Protein AF-A0A0M5KZJ1-F1 (afdb_monomer)

Radius of gyration: 19.69 Å; Cα contacts (8 Å, |Δi|>4): 325; chains: 1; bounding box: 43×36×60 Å

Nearest PDB structures (foldseek):
  3woy-assembly1_A  TM=3.192E-01  e=5.320E-02  Homo sapiens
  7p3y-assembly1_A  TM=5.460E-01  e=1.804E+00  Saccharomyces cerevisiae
  7ux3-assembly1_G  TM=3.550E-01  e=7.154E-01  Mus musculus
  8c4a-assembly1_A  TM=2.586E-01  e=8.067E+00  Toxoplasma gondii
  3wei-assembly1_A  TM=1.811E-01  e=5.926E+00  Homo sapiens

Solvent-accessible surface area (backbone atoms only — not comparable to full-atom values): 13551 Å² total; per-residue (Å²): 130,85,81,71,78,68,66,79,50,85,44,56,67,54,49,48,52,54,50,57,72,58,34,32,68,73,48,21,63,52,47,40,72,74,40,77,82,52,59,68,89,29,46,43,26,62,57,66,71,57,44,52,48,50,28,51,48,28,61,75,74,26,46,71,47,45,55,50,43,68,66,55,72,81,64,78,32,56,60,51,48,40,33,45,38,45,40,53,29,68,41,63,49,32,66,62,37,50,64,66,43,58,81,49,38,87,72,44,78,45,65,73,41,25,64,52,48,67,51,73,50,52,73,72,29,47,64,64,33,46,68,54,32,57,52,29,21,59,32,68,50,56,40,34,19,41,31,24,48,42,45,42,53,74,68,24,46,60,98,67,51,52,78,64,56,58,46,47,52,40,56,36,64,40,83,48,73,68,41,28,47,48,39,4,49,40,48,30,55,30,38,69,66,37,41,85,72,36,51,50,40,72,76,37,23,70,86,58,74,35,75,56,51,72,67,22,50,52,38,14,43,52,47,34,58,72,37,88,83,50,53,76,67,56,39,52,53,42,51,53,51,52,51,55,53,50,69,76,76,110

Secondary structure (DSSP, 8-state):
------TT--SHHHHHHHHHHT--HHHHHHHHTT-TTS-GGG-----HHHHHHHHHHHHHH-HHHHHHHHHSPSPSSHHHHHHHHHHHTT--SHHHHHHHHTTTGGG--SHHHHTT------HHHHHHHHHHHHHHHT-SSHHHHHHHHHHHHHHTSSTT--HHHHHHHHT-S--SHHHHHHHHHHHHHHHHH-HHHHHHHHH-TTTTT----HHHHHHHHHHHHH-TTS-HHHHHHHHHHHHHHHHH--

Organism: NCBI:txid1528099

Foldseek 3Di:
DLPAQPLPDPELVSSVVVLLVQADLVQLVVVCVVWVQDDSQQERRHDLVSLLVNLVCCVVPPVVRLVRLLVPPPDRHPSSLLSNLSNLLQDAAQVSSLVSCVVSQVNDRGDSSLLSHDRPYDPVRLVVNLVVLLVQLQDLPLSSVSNSLNSCLVRQLAPNDDLVNLQSLQVRPDPDPSSLLSLLVSLLSSCLHPVVSNVVCLQPVVVSVRNHDLSSSLSNLVSNLVDPSHDPVVNVVSVVSNVVSVVVVD

InterPro domains:
  IPR014825 DNA alkylation repair enzyme [PF08713] (16-171)
  IPR016024 Armadillo-type fold [SSF48371] (19-211)

Sequence (250 aa):
MCEHINTQASSANELRTQLEELGEPPLRSFNARLVPTESDEALLGIRIPTLRQIAKDLWRHNRPLADAFLSDLPHRYLEENLLHMLLLNQLRDADEYATALEPFLPHITNWMVSDAAGPKLPTEELQRLEPYLRTWLADSHTYTSRVGGVLLMSNYLRDLFRPEHLQWVARIPSQDYYSHMLQGWYLATALVTQPDAIWPVLRDPEAAGVPLSVEARLKAIQKSIESRRISAGDKTELRALRAAIRGRHA

Mean predicted aligned error: 3.88 Å

pLDDT: mean 94.74, std 8.63, range [35.88, 98.88]

Structure (mmCIF, N/CA/C/O backbone):
data_AF-A0A0M5KZJ1-F1
#
_entry.id   AF-A0A0M5KZJ1-F1
#
loop_
_atom_site.group_PDB
_atom_site.id
_atom_site.type_symbol
_atom_site.label_atom_id
_atom_site.label_alt_id
_atom_site.label_comp_id
_atom_site.label_asym_id
_atom_site.label_entity_id
_atom_site.label_seq_id
_atom_site.pdbx_PDB_ins_code
_atom_site.Cartn_x
_atom_site.Cartn_y
_atom_site.Cartn_z
_atom_site.occupancy
_atom_site.B_iso_or_equiv
_atom_site.auth_seq_id
_atom_site.auth_comp_id
_atom_site.auth_asym_id
_atom_site.auth_atom_id
_atom_site.pdbx_PDB_model_num
ATOM 1 N N . MET A 1 1 ? 18.032 19.850 -15.362 1.00 35.88 1 MET A N 1
ATOM 2 C CA . MET A 1 1 ? 17.684 19.181 -16.630 1.00 35.88 1 MET A CA 1
ATOM 3 C C . MET A 1 1 ? 17.034 17.865 -16.260 1.00 35.88 1 MET A C 1
ATOM 5 O O . MET A 1 1 ? 17.666 17.107 -15.546 1.00 35.88 1 MET A O 1
ATOM 9 N N . CYS A 1 2 ? 15.767 17.638 -16.612 1.00 39.66 2 CYS A N 1
ATOM 10 C CA . CYS A 1 2 ? 15.219 16.282 -16.537 1.00 39.66 2 CYS A CA 1
ATOM 11 C C . CYS A 1 2 ? 15.871 15.517 -17.685 1.00 39.66 2 CYS A C 1
ATOM 13 O O . CYS A 1 2 ? 15.565 15.807 -18.838 1.00 39.66 2 CYS A O 1
ATOM 15 N N . GLU A 1 3 ? 16.819 14.638 -17.395 1.00 50.34 3 GLU A N 1
ATOM 16 C CA . GLU A 1 3 ? 17.322 13.696 -18.391 1.00 50.34 3 GLU A CA 1
ATOM 17 C C . GLU A 1 3 ? 16.165 12.746 -18.704 1.00 50.34 3 GLU A C 1
ATOM 19 O O . GLU A 1 3 ? 15.658 12.040 -17.833 1.00 50.34 3 GLU A O 1
ATOM 24 N N . HIS A 1 4 ? 15.611 12.885 -19.908 1.00 60.25 4 HIS A N 1
ATOM 25 C CA . HIS A 1 4 ? 14.505 12.052 -20.360 1.00 60.25 4 HIS A CA 1
ATOM 26 C C . HIS A 1 4 ? 15.104 10.724 -20.813 1.00 60.25 4 HIS A C 1
ATOM 28 O O . HIS A 1 4 ? 16.057 10.724 -21.591 1.00 60.25 4 HIS A O 1
ATOM 34 N N . ILE A 1 5 ? 14.529 9.610 -20.357 1.00 67.12 5 ILE A N 1
ATOM 35 C CA . ILE A 1 5 ? 14.777 8.302 -20.968 1.00 67.12 5 ILE A CA 1
ATOM 36 C C . ILE A 1 5 ? 14.469 8.421 -22.458 1.00 67.12 5 ILE A C 1
ATOM 38 O O . ILE A 1 5 ? 13.431 8.965 -22.850 1.00 67.12 5 ILE A O 1
ATOM 42 N N . ASN A 1 6 ? 15.383 7.929 -23.288 1.00 68.56 6 ASN A N 1
ATOM 43 C CA . ASN A 1 6 ? 15.150 7.811 -24.710 1.00 68.56 6 ASN A CA 1
ATOM 44 C C . ASN A 1 6 ? 14.070 6.746 -24.925 1.00 68.56 6 ASN A C 1
ATOM 46 O O . ASN A 1 6 ? 14.336 5.543 -24.908 1.00 68.56 6 ASN A O 1
ATOM 50 N N . THR A 1 7 ? 12.840 7.201 -25.154 1.00 63.69 7 THR A N 1
ATOM 51 C CA . THR A 1 7 ? 11.685 6.340 -25.428 1.00 63.69 7 THR A CA 1
ATOM 52 C C . THR A 1 7 ? 11.805 5.573 -26.745 1.00 63.69 7 THR A C 1
ATOM 54 O O . THR A 1 7 ? 10.959 4.723 -27.009 1.00 63.69 7 THR A O 1
ATOM 57 N N . GLN A 1 8 ? 12.848 5.817 -27.551 1.00 61.56 8 GLN A N 1
ATOM 58 C CA . GLN A 1 8 ? 13.198 5.005 -28.721 1.00 61.56 8 GLN A CA 1
ATOM 59 C C . GLN A 1 8 ? 14.016 3.752 -28.387 1.00 61.56 8 GLN A C 1
ATOM 61 O O . GLN A 1 8 ? 14.410 3.045 -29.313 1.00 61.56 8 GLN A O 1
ATOM 66 N N . ALA A 1 9 ? 14.281 3.464 -27.105 1.00 71.50 9 ALA A N 1
ATOM 67 C CA . ALA A 1 9 ? 14.827 2.170 -26.712 1.00 71.50 9 ALA A CA 1
ATOM 68 C C . ALA A 1 9 ? 14.023 1.030 -27.363 1.00 71.50 9 ALA A C 1
ATOM 70 O O . ALA A 1 9 ? 12.792 1.069 -27.463 1.00 71.50 9 ALA A O 1
ATOM 71 N N . SER A 1 10 ? 14.746 0.030 -27.842 1.00 75.12 10 SER A N 1
ATOM 72 C CA . SER A 1 10 ? 14.226 -1.084 -28.627 1.00 75.12 10 SER A CA 1
ATOM 73 C C . SER A 1 10 ? 14.200 -2.398 -27.843 1.00 75.12 10 SER A C 1
ATOM 75 O O . SER A 1 10 ? 13.584 -3.364 -28.291 1.00 75.12 10 SER A O 1
ATOM 77 N N . SER A 1 11 ? 14.822 -2.442 -26.656 1.00 86.12 11 SER A N 1
ATOM 78 C CA . SER A 1 11 ? 14.857 -3.627 -25.792 1.00 86.12 11 SER A CA 1
ATOM 79 C C . SER A 1 11 ? 14.853 -3.295 -24.294 1.00 86.12 11 SER A C 1
ATOM 81 O O . SER A 1 11 ? 15.25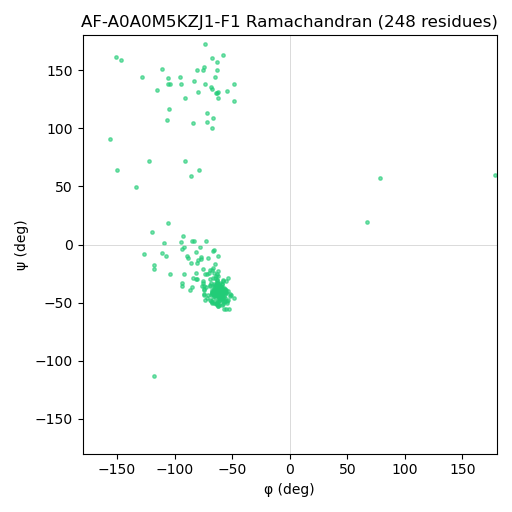0 -2.204 -23.880 1.00 86.12 11 SER A O 1
ATOM 83 N N . ALA A 1 12 ? 14.448 -4.266 -23.466 1.00 87.12 12 ALA A N 1
ATOM 84 C CA . ALA A 1 12 ? 14.485 -4.154 -22.004 1.00 87.12 12 ALA A CA 1
ATOM 85 C C . ALA A 1 12 ? 15.909 -3.899 -21.468 1.00 87.12 12 ALA A C 1
ATOM 87 O O . ALA A 1 12 ? 16.086 -3.131 -20.525 1.00 87.12 12 ALA A O 1
ATOM 88 N N . ASN A 1 13 ? 16.936 -4.456 -22.123 1.00 89.62 13 ASN A N 1
ATOM 89 C CA . ASN A 1 13 ? 18.335 -4.217 -21.762 1.00 89.62 13 ASN A CA 1
ATOM 90 C C . ASN A 1 13 ? 18.762 -2.760 -21.985 1.00 89.62 13 ASN A C 1
ATOM 92 O O . ASN A 1 13 ? 19.435 -2.193 -21.131 1.00 89.62 13 ASN A O 1
ATOM 96 N N . GLU A 1 14 ? 18.347 -2.131 -23.088 1.00 90.31 14 GLU A N 1
ATOM 97 C CA . GLU A 1 14 ? 18.640 -0.710 -23.330 1.00 90.31 14 GLU A CA 1
ATOM 98 C C . GLU A 1 14 ? 17.950 0.191 -22.303 1.00 90.31 14 GLU A C 1
ATOM 100 O O . GLU A 1 14 ? 18.548 1.151 -21.820 1.00 90.31 14 GLU A O 1
ATOM 105 N N . LEU A 1 15 ? 16.706 -0.132 -21.930 1.00 93.44 15 LEU A N 1
ATOM 106 C CA . LEU A 1 15 ? 16.000 0.575 -20.862 1.00 93.44 15 LEU A CA 1
ATOM 107 C C . LEU A 1 15 ? 16.724 0.417 -19.517 1.00 93.44 15 LEU A C 1
ATOM 109 O O . LEU A 1 15 ? 16.870 1.397 -18.791 1.00 93.44 15 LEU A O 1
ATOM 113 N N . ARG A 1 16 ? 17.219 -0.785 -19.202 1.00 94.25 16 ARG A N 1
ATOM 114 C CA . ARG A 1 16 ? 18.001 -1.047 -17.987 1.00 94.25 16 ARG A CA 1
ATOM 115 C C . ARG A 1 16 ? 19.274 -0.205 -17.936 1.00 94.25 16 ARG A C 1
ATOM 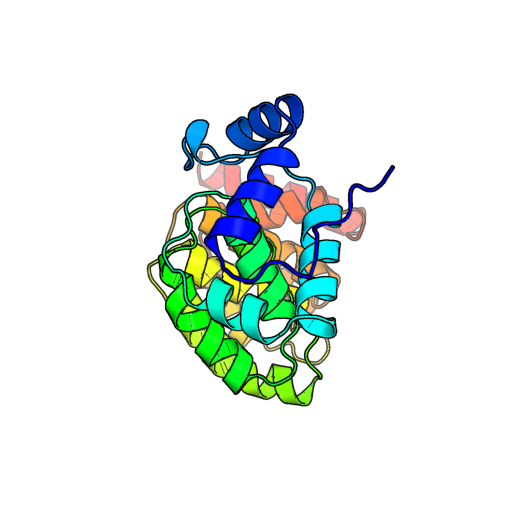117 O O . ARG A 1 16 ? 19.515 0.428 -16.915 1.00 94.25 16 ARG A O 1
ATOM 124 N N . THR A 1 17 ? 20.037 -0.124 -19.027 1.00 94.00 17 THR A N 1
ATOM 125 C CA . THR A 1 17 ? 21.226 0.747 -19.095 1.00 94.00 17 THR A CA 1
ATOM 126 C C . THR A 1 17 ? 20.866 2.213 -18.850 1.00 94.00 17 THR A C 1
ATOM 128 O O . THR A 1 17 ? 21.535 2.887 -18.074 1.00 94.00 17 THR A O 1
ATOM 131 N N . GLN A 1 18 ? 19.760 2.699 -19.417 1.00 93.94 18 GLN A N 1
ATOM 132 C CA . GLN A 1 18 ? 19.302 4.068 -19.154 1.00 93.94 18 GLN A CA 1
ATOM 133 C C . GLN A 1 18 ? 18.873 4.279 -17.694 1.00 93.94 18 GLN A C 1
ATOM 135 O O . GLN A 1 18 ? 19.096 5.349 -17.136 1.00 93.94 18 GLN A O 1
ATOM 140 N N . LEU A 1 19 ? 18.267 3.279 -17.046 1.00 96.12 19 LEU A N 1
ATOM 141 C CA . LEU A 1 19 ? 17.966 3.351 -15.613 1.00 96.12 19 LEU A CA 1
ATOM 142 C C . LEU A 1 19 ? 19.250 3.398 -14.773 1.00 96.12 19 LEU A C 1
ATOM 144 O O . LEU A 1 19 ? 19.318 4.179 -13.827 1.00 96.12 19 LEU A O 1
ATOM 148 N N . GLU A 1 20 ? 20.268 2.606 -15.118 1.00 95.94 20 GLU A N 1
ATOM 149 C CA . GLU A 1 20 ? 21.570 2.613 -14.437 1.00 95.94 20 GLU A CA 1
ATOM 150 C C . GLU A 1 20 ? 22.233 4.000 -14.492 1.00 95.94 20 GLU A C 1
ATOM 152 O O . GLU A 1 20 ? 22.740 4.477 -13.476 1.00 95.94 20 GLU A O 1
ATOM 157 N N . GLU A 1 21 ? 22.160 4.683 -15.637 1.00 95.62 21 GLU A N 1
ATOM 158 C CA . GLU A 1 21 ? 22.682 6.047 -15.823 1.00 95.62 21 GLU A CA 1
ATOM 159 C C . GLU A 1 21 ? 21.948 7.100 -14.974 1.00 95.62 21 GLU A C 1
ATOM 161 O O . GLU A 1 21 ? 22.550 8.089 -14.559 1.00 95.62 21 GLU A O 1
ATOM 166 N N . LEU A 1 22 ? 20.666 6.876 -14.665 1.00 95.94 22 LEU A N 1
ATOM 167 C CA . LEU A 1 22 ? 19.855 7.762 -13.819 1.00 95.94 22 LEU A CA 1
ATOM 168 C C . LEU A 1 22 ? 20.070 7.549 -12.313 1.00 95.94 22 LEU A C 1
ATOM 170 O O . LEU A 1 22 ? 19.484 8.278 -11.505 1.00 95.94 22 LEU A O 1
ATOM 174 N N . GLY A 1 23 ? 20.843 6.536 -11.917 1.00 96.00 23 GLY A N 1
ATOM 175 C CA . GLY A 1 23 ? 21.072 6.200 -10.517 1.00 96.00 23 GLY A CA 1
ATOM 176 C C . GLY A 1 23 ? 21.774 7.318 -9.742 1.00 96.00 23 GLY A C 1
ATOM 177 O O . GLY A 1 23 ? 22.809 7.839 -10.155 1.00 96.00 23 GLY A O 1
ATOM 178 N N . GLU A 1 24 ? 21.245 7.671 -8.569 1.00 96.38 24 GLU A N 1
ATOM 179 C CA . GLU A 1 24 ? 21.848 8.652 -7.666 1.00 96.38 24 GLU A CA 1
ATOM 180 C C . GLU A 1 24 ? 22.458 7.933 -6.442 1.00 96.38 24 GLU A C 1
ATOM 182 O O . GLU A 1 24 ? 21.714 7.531 -5.538 1.00 96.38 24 GLU A O 1
ATOM 187 N N . PRO A 1 25 ? 23.800 7.818 -6.318 1.00 95.19 25 PRO A N 1
ATOM 188 C CA . PRO A 1 25 ? 24.435 7.093 -5.211 1.00 95.19 25 PRO A CA 1
ATOM 189 C C . PRO A 1 25 ? 23.998 7.538 -3.801 1.00 95.19 25 PRO A C 1
ATOM 191 O O . PRO A 1 25 ? 23.751 6.674 -2.957 1.00 95.19 25 PRO A O 1
ATOM 194 N N . PRO A 1 26 ? 23.809 8.845 -3.506 1.00 96.44 26 PRO A N 1
ATOM 195 C CA . PRO A 1 26 ? 23.293 9.263 -2.201 1.00 96.44 26 PRO A CA 1
ATOM 196 C C . PRO A 1 26 ? 21.875 8.749 -1.914 1.00 96.44 26 PRO A C 1
ATOM 198 O O . PRO A 1 26 ? 21.558 8.418 -0.768 1.00 96.44 26 PRO A O 1
ATOM 201 N N . LEU A 1 27 ? 21.018 8.675 -2.941 1.00 95.56 27 LEU A N 1
ATOM 202 C CA . LEU A 1 27 ? 19.656 8.162 -2.806 1.00 95.56 27 LEU A CA 1
ATOM 203 C C . LEU A 1 27 ? 19.656 6.640 -2.660 1.00 95.56 27 LEU A C 1
ATOM 205 O O . LEU A 1 27 ? 18.923 6.128 -1.818 1.00 95.56 27 LEU A O 1
ATOM 209 N N . ARG A 1 28 ? 20.521 5.930 -3.394 1.00 95.69 28 ARG A N 1
ATOM 210 C CA . ARG A 1 28 ? 20.765 4.492 -3.210 1.00 95.69 28 ARG A CA 1
ATOM 211 C C . ARG A 1 28 ? 21.109 4.177 -1.753 1.00 95.69 28 ARG A C 1
ATOM 213 O O . ARG A 1 28 ? 20.384 3.422 -1.112 1.00 95.69 28 ARG A O 1
ATOM 220 N N . SER A 1 29 ? 22.126 4.834 -1.185 1.00 94.50 29 SER A N 1
ATOM 221 C CA . SER A 1 29 ? 22.524 4.612 0.217 1.00 94.50 29 SER A CA 1
ATOM 222 C C . SER A 1 29 ? 21.428 4.991 1.219 1.00 94.50 29 SER A C 1
ATOM 224 O O . SER A 1 29 ? 21.329 4.417 2.307 1.00 94.50 29 SER A O 1
ATOM 226 N N . PHE A 1 30 ? 20.590 5.977 0.892 1.00 94.56 30 PHE A N 1
ATOM 227 C CA . PHE A 1 30 ? 19.420 6.295 1.703 1.00 94.56 30 PHE A CA 1
ATOM 228 C C . PHE A 1 30 ? 18.371 5.176 1.653 1.00 94.56 30 PHE A C 1
ATOM 230 O O . PHE A 1 30 ? 17.953 4.716 2.716 1.00 94.56 30 PHE A O 1
ATOM 237 N N . ASN A 1 31 ? 18.002 4.713 0.458 1.00 94.12 31 ASN A N 1
ATOM 238 C CA . ASN A 1 31 ? 17.013 3.657 0.245 1.00 94.12 31 ASN A CA 1
ATOM 239 C C . ASN A 1 31 ? 17.466 2.312 0.832 1.00 94.12 31 ASN A C 1
ATOM 241 O O . ASN A 1 31 ? 16.656 1.653 1.475 1.00 94.12 31 ASN A O 1
ATOM 245 N N . ALA A 1 32 ? 18.748 1.948 0.729 1.00 93.25 32 ALA A N 1
ATOM 246 C CA . ALA A 1 32 ? 19.286 0.703 1.293 1.00 93.25 32 ALA A CA 1
ATOM 247 C C . ALA A 1 32 ? 19.014 0.569 2.807 1.00 93.25 32 ALA A C 1
ATOM 249 O O . ALA A 1 32 ? 18.766 -0.518 3.320 1.00 93.25 32 ALA A O 1
ATOM 250 N N . ARG A 1 33 ? 18.968 1.694 3.539 1.00 93.44 33 ARG A N 1
ATOM 251 C CA . ARG A 1 33 ? 18.613 1.711 4.972 1.00 93.44 33 ARG A CA 1
ATOM 252 C C . ARG A 1 33 ? 17.116 1.519 5.237 1.00 93.44 33 ARG A C 1
ATOM 254 O O . ARG A 1 33 ? 16.739 1.179 6.355 1.00 93.44 33 ARG A O 1
ATOM 261 N N . LEU A 1 34 ? 16.264 1.788 4.249 1.00 91.81 34 LEU A N 1
ATOM 262 C CA . LEU A 1 34 ? 14.806 1.681 4.340 1.00 91.81 34 LEU A CA 1
ATOM 263 C C . LEU A 1 34 ? 14.272 0.310 3.901 1.00 91.81 34 LEU A C 1
ATOM 265 O O . LEU A 1 34 ? 13.196 -0.101 4.349 1.00 91.81 34 LEU A O 1
ATOM 269 N N . VAL A 1 35 ? 15.013 -0.386 3.040 1.00 90.62 35 VAL A N 1
ATOM 270 C CA . VAL A 1 35 ? 14.694 -1.729 2.542 1.00 90.62 35 VAL A CA 1
ATOM 271 C C . VAL A 1 35 ? 15.833 -2.702 2.864 1.00 90.62 35 VAL A C 1
ATOM 273 O O . VAL A 1 35 ? 16.548 -3.138 1.970 1.00 90.62 35 VAL A O 1
ATOM 276 N N . PRO A 1 36 ? 16.007 -3.087 4.143 1.00 84.38 36 PRO A N 1
ATOM 277 C CA . PRO A 1 36 ? 17.111 -3.958 4.561 1.00 84.38 36 PRO A CA 1
ATOM 278 C C . PRO A 1 36 ? 17.026 -5.386 3.991 1.00 84.38 36 PRO A C 1
ATOM 280 O O . PRO A 1 36 ? 17.921 -6.190 4.227 1.00 84.38 36 PRO A O 1
ATOM 283 N N . THR A 1 37 ? 15.935 -5.719 3.297 1.00 83.75 37 THR A N 1
ATOM 284 C CA . THR A 1 37 ? 15.741 -6.989 2.590 1.00 83.75 37 THR A CA 1
ATOM 285 C C . THR A 1 37 ? 16.438 -7.033 1.230 1.00 83.75 37 THR A C 1
ATOM 287 O O . THR A 1 37 ? 16.553 -8.114 0.667 1.00 83.75 37 THR A O 1
ATOM 290 N N . GLU A 1 38 ? 16.898 -5.892 0.710 1.00 88.62 38 GLU A N 1
ATOM 291 C CA . GLU A 1 38 ? 17.591 -5.781 -0.575 1.00 88.62 38 GLU A CA 1
ATOM 292 C C . GLU A 1 38 ? 19.094 -5.561 -0.367 1.00 88.62 38 GLU A C 1
ATOM 294 O O . GLU A 1 38 ? 19.505 -4.850 0.557 1.00 88.62 38 GLU A O 1
ATOM 299 N N . SER A 1 39 ? 19.928 -6.143 -1.234 1.00 90.62 39 SER A N 1
ATOM 300 C CA . SER A 1 39 ? 21.365 -5.846 -1.234 1.00 90.62 39 SER A CA 1
ATOM 301 C C . SER A 1 39 ? 21.619 -4.474 -1.854 1.00 90.62 39 SER A C 1
ATOM 303 O O . SER A 1 39 ? 20.878 -4.040 -2.732 1.00 90.62 39 SER A O 1
ATOM 305 N N . ASP A 1 40 ? 22.680 -3.783 -1.433 1.00 89.38 40 ASP A N 1
ATOM 306 C CA . ASP A 1 40 ? 22.993 -2.447 -1.954 1.00 89.38 40 ASP A CA 1
ATOM 307 C C . ASP A 1 40 ? 23.194 -2.470 -3.484 1.00 89.38 40 ASP A C 1
ATOM 309 O O . ASP A 1 40 ? 22.783 -1.547 -4.179 1.00 89.38 40 ASP A O 1
ATOM 313 N N . GLU A 1 41 ? 23.741 -3.557 -4.035 1.00 90.94 41 GLU A N 1
ATOM 314 C CA . GLU A 1 41 ? 23.941 -3.766 -5.475 1.00 90.94 41 GLU A CA 1
ATOM 315 C C . GLU A 1 41 ? 22.640 -3.900 -6.275 1.00 90.94 41 GLU A C 1
ATOM 317 O O . GLU A 1 41 ? 22.661 -3.686 -7.487 1.00 90.94 41 GLU A O 1
ATOM 322 N N . ALA A 1 42 ? 21.524 -4.222 -5.618 1.00 95.00 42 ALA A N 1
ATOM 323 C CA . ALA A 1 42 ? 20.200 -4.282 -6.228 1.00 95.00 42 ALA A CA 1
ATOM 324 C C . ALA A 1 42 ? 19.501 -2.908 -6.266 1.00 95.00 42 ALA A C 1
ATOM 326 O O . ALA A 1 42 ? 18.353 -2.816 -6.697 1.00 95.00 42 ALA A O 1
ATOM 327 N N . LEU A 1 43 ? 20.159 -1.828 -5.828 1.00 97.00 43 LEU A N 1
ATOM 328 C CA . LEU A 1 43 ? 19.595 -0.479 -5.826 1.00 97.00 43 LEU A CA 1
ATOM 329 C C . LEU A 1 43 ? 20.364 0.459 -6.762 1.00 97.00 43 LEU A C 1
ATOM 331 O O . LEU A 1 43 ? 21.591 0.582 -6.702 1.00 97.00 43 LEU A O 1
ATOM 335 N N . LEU A 1 44 ? 19.614 1.200 -7.575 1.00 97.31 44 LEU A N 1
ATOM 336 C CA . LEU A 1 44 ? 20.132 2.280 -8.417 1.00 97.31 44 LEU A CA 1
ATOM 337 C C . LEU A 1 44 ? 20.031 3.641 -7.722 1.00 97.31 44 LEU A C 1
ATOM 339 O O . LEU A 1 44 ? 20.900 4.493 -7.893 1.00 97.31 44 LEU A O 1
ATOM 343 N N . GLY A 1 45 ? 18.995 3.851 -6.905 1.00 97.06 45 GLY A N 1
ATOM 344 C CA . GLY A 1 45 ? 18.714 5.137 -6.279 1.00 97.06 45 GLY A CA 1
ATOM 345 C C . GLY A 1 45 ? 18.055 6.121 -7.242 1.00 97.06 45 GLY A C 1
ATOM 346 O O . GLY A 1 45 ? 18.571 7.217 -7.430 1.00 97.06 45 GLY A O 1
ATOM 347 N N . ILE A 1 46 ? 16.912 5.762 -7.834 1.00 97.62 46 ILE A N 1
ATOM 348 C CA . ILE A 1 46 ? 16.149 6.655 -8.729 1.00 97.62 46 ILE A CA 1
ATOM 349 C C . ILE A 1 46 ? 14.922 7.203 -7.999 1.00 97.62 46 ILE A C 1
ATOM 351 O O . ILE A 1 46 ? 14.201 6.496 -7.290 1.00 97.62 46 ILE A O 1
ATOM 355 N N . ARG A 1 47 ? 14.635 8.492 -8.184 1.00 96.19 47 ARG A N 1
ATOM 356 C CA . ARG A 1 47 ? 13.466 9.133 -7.568 1.00 96.19 47 ARG A CA 1
ATOM 357 C C . ARG A 1 47 ? 12.160 8.597 -8.164 1.00 96.19 47 ARG A C 1
ATOM 359 O O . ARG A 1 47 ? 11.977 8.577 -9.379 1.00 96.19 47 ARG A O 1
ATOM 366 N N . ILE A 1 48 ? 11.183 8.295 -7.304 1.00 95.94 48 ILE A N 1
ATOM 367 C CA . ILE A 1 48 ? 9.836 7.846 -7.713 1.00 95.94 48 ILE A CA 1
ATOM 368 C C . ILE A 1 48 ? 9.165 8.771 -8.750 1.00 95.94 48 ILE A C 1
ATOM 370 O O . ILE A 1 48 ? 8.568 8.247 -9.691 1.00 95.94 48 ILE A O 1
ATOM 374 N N . PRO A 1 49 ? 9.223 10.118 -8.648 1.00 96.62 49 PRO A N 1
ATOM 375 C CA . PRO A 1 49 ? 8.684 10.991 -9.691 1.00 96.62 49 PRO A CA 1
ATOM 376 C C . PRO A 1 49 ? 9.288 10.745 -11.080 1.00 96.62 49 PRO A C 1
ATOM 378 O O . PRO A 1 49 ? 8.544 10.773 -12.057 1.00 96.62 49 PRO A O 1
ATOM 381 N N . THR A 1 50 ? 10.589 10.448 -11.161 1.00 96.75 50 THR A N 1
ATOM 382 C CA . THR A 1 50 ? 11.277 10.108 -12.415 1.00 96.75 50 THR A CA 1
ATOM 383 C C . THR A 1 50 ? 10.743 8.793 -12.976 1.00 96.75 50 THR A C 1
ATOM 385 O O . THR A 1 50 ? 10.269 8.768 -14.109 1.00 96.75 50 THR A O 1
ATOM 388 N N . LEU A 1 51 ? 10.679 7.729 -12.164 1.00 97.88 51 LEU A N 1
ATOM 389 C CA . LEU A 1 51 ? 10.110 6.436 -12.582 1.00 97.88 51 LEU A CA 1
ATOM 390 C C . LEU A 1 51 ? 8.644 6.554 -13.027 1.00 97.88 51 LEU A C 1
ATOM 392 O O . LEU A 1 51 ? 8.231 5.939 -14.006 1.00 97.88 51 LEU A O 1
ATOM 396 N N . ARG A 1 52 ? 7.844 7.393 -12.354 1.00 97.56 52 ARG A N 1
ATOM 397 C CA . ARG A 1 52 ? 6.453 7.668 -12.756 1.00 97.56 52 ARG A CA 1
ATOM 398 C C . ARG A 1 52 ? 6.362 8.374 -14.103 1.00 97.56 52 ARG A C 1
ATOM 400 O O . ARG A 1 52 ? 5.382 8.156 -14.813 1.00 97.56 52 ARG A O 1
ATOM 407 N N . GLN A 1 53 ? 7.311 9.252 -14.418 1.00 96.56 53 GLN A N 1
ATOM 408 C CA . GLN A 1 53 ? 7.362 9.922 -15.713 1.00 96.56 53 GLN A CA 1
ATOM 409 C C . GLN A 1 53 ? 7.729 8.918 -16.811 1.00 96.56 53 GLN A C 1
ATOM 411 O O . GLN A 1 53 ? 6.981 8.789 -17.774 1.00 96.56 53 GLN A O 1
ATOM 416 N N . ILE A 1 54 ? 8.767 8.109 -16.584 1.00 96.31 54 ILE A N 1
ATOM 417 C CA . ILE A 1 54 ? 9.190 7.025 -17.484 1.00 96.31 54 ILE A CA 1
ATOM 418 C C . ILE A 1 54 ? 8.031 6.069 -17.782 1.00 96.31 54 ILE A C 1
ATOM 420 O O . ILE A 1 54 ? 7.726 5.823 -18.945 1.00 96.31 54 ILE A O 1
ATOM 424 N N . ALA A 1 55 ? 7.334 5.579 -16.750 1.00 97.50 55 ALA A N 1
ATOM 425 C CA . ALA A 1 55 ? 6.200 4.672 -16.921 1.00 97.50 55 ALA A CA 1
ATOM 426 C C . ALA A 1 55 ? 5.113 5.269 -17.829 1.00 97.50 55 ALA A C 1
ATOM 428 O O . ALA A 1 55 ? 4.575 4.584 -18.695 1.00 97.50 55 ALA A O 1
ATOM 429 N N . LYS A 1 56 ? 4.794 6.560 -17.659 1.00 96.25 56 LYS A N 1
ATOM 430 C CA . LYS A 1 56 ? 3.806 7.252 -18.501 1.00 96.25 56 LYS A CA 1
ATOM 431 C C . LYS A 1 56 ? 4.285 7.406 -19.939 1.00 96.25 56 LYS A C 1
ATOM 433 O O . LYS A 1 56 ? 3.475 7.246 -20.849 1.00 96.25 56 LYS A O 1
ATOM 438 N N . ASP A 1 57 ? 5.553 7.746 -20.135 1.00 95.12 57 ASP A N 1
ATOM 439 C CA . ASP A 1 57 ? 6.106 7.996 -21.462 1.00 95.12 57 ASP A CA 1
ATOM 440 C C . ASP A 1 57 ? 6.229 6.695 -22.259 1.00 95.12 57 ASP A C 1
ATOM 442 O O . ASP A 1 57 ? 5.780 6.649 -23.403 1.00 95.12 57 ASP A O 1
ATOM 446 N N . LEU A 1 58 ? 6.703 5.611 -21.633 1.00 95.25 58 LEU A N 1
ATOM 447 C CA . LEU A 1 58 ? 6.685 4.270 -22.223 1.00 95.25 58 LEU A CA 1
ATOM 448 C C . LEU A 1 58 ? 5.259 3.848 -22.581 1.00 95.25 58 LEU A C 1
ATOM 450 O O . LEU A 1 58 ? 4.993 3.476 -23.719 1.00 95.25 58 LEU A O 1
ATOM 454 N N . TRP A 1 59 ? 4.310 3.996 -21.655 1.00 95.56 59 TRP A N 1
ATOM 455 C CA . TRP A 1 59 ? 2.920 3.609 -21.901 1.00 95.56 59 TRP A CA 1
ATOM 456 C C . TRP A 1 59 ? 2.273 4.354 -23.075 1.00 95.56 59 TRP A C 1
ATOM 458 O O . TRP A 1 59 ? 1.470 3.783 -23.810 1.00 95.56 59 TRP A O 1
ATOM 468 N N . ARG A 1 60 ? 2.602 5.639 -23.248 1.00 95.00 60 ARG A N 1
ATOM 469 C CA . ARG A 1 60 ? 2.020 6.502 -24.287 1.00 95.00 60 ARG A CA 1
ATOM 470 C C . ARG A 1 60 ? 2.716 6.390 -25.634 1.00 95.00 60 ARG A C 1
ATOM 472 O O . ARG A 1 60 ? 2.054 6.530 -26.658 1.00 95.00 60 ARG A O 1
ATOM 479 N N . HIS A 1 61 ? 4.033 6.223 -25.631 1.00 94.00 61 HIS A N 1
ATOM 480 C CA . HIS A 1 61 ? 4.856 6.414 -26.824 1.00 94.00 61 HIS A CA 1
ATOM 481 C C . HIS A 1 61 ? 5.590 5.148 -27.269 1.00 94.00 61 HIS A C 1
ATOM 483 O O . HIS A 1 61 ? 6.007 5.085 -28.420 1.00 94.00 61 HIS A O 1
ATOM 489 N N . ASN A 1 62 ? 5.722 4.137 -26.406 1.00 93.62 62 ASN A N 1
ATOM 490 C CA . ASN A 1 62 ? 6.389 2.879 -26.734 1.00 93.62 62 ASN A CA 1
ATOM 491 C C . ASN A 1 62 ? 5.792 1.700 -25.942 1.00 93.62 62 ASN A C 1
ATOM 493 O O . ASN A 1 62 ? 6.450 1.068 -25.110 1.00 93.62 62 ASN A O 1
ATOM 497 N N . ARG A 1 63 ? 4.508 1.413 -26.199 1.00 93.75 63 ARG A N 1
ATOM 498 C CA . ARG A 1 63 ? 3.794 0.293 -25.570 1.00 93.75 63 ARG A CA 1
ATOM 499 C C . ARG A 1 63 ? 4.478 -1.070 -25.799 1.00 93.75 63 ARG A C 1
ATOM 501 O O . ARG A 1 63 ? 4.585 -1.802 -24.823 1.00 93.75 63 ARG A O 1
ATOM 508 N N . PRO A 1 64 ? 5.020 -1.397 -26.994 1.00 94.56 64 PRO A N 1
ATOM 509 C CA . PRO A 1 64 ? 5.733 -2.661 -27.193 1.00 94.56 64 PRO A CA 1
ATOM 510 C C . PRO A 1 64 ? 6.930 -2.852 -26.253 1.00 94.56 64 PRO A C 1
ATOM 512 O O . PRO A 1 64 ? 7.112 -3.942 -25.718 1.00 94.56 64 PRO A O 1
ATOM 515 N N . LEU A 1 65 ? 7.721 -1.800 -25.998 1.00 94.88 65 LEU A N 1
ATOM 516 C CA . LEU A 1 65 ? 8.811 -1.876 -25.022 1.00 94.88 65 LEU A CA 1
ATOM 517 C C . LEU A 1 65 ? 8.286 -2.040 -23.590 1.00 94.88 65 LEU A C 1
ATOM 519 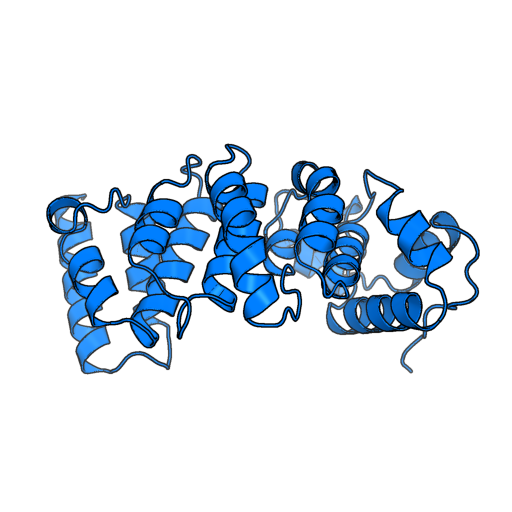O O . LEU A 1 65 ? 8.872 -2.796 -22.821 1.00 94.88 65 LEU A O 1
ATOM 523 N N . ALA A 1 66 ? 7.196 -1.355 -23.227 1.00 95.56 66 ALA A N 1
ATOM 524 C CA . ALA A 1 66 ? 6.566 -1.536 -21.920 1.00 95.56 66 ALA A CA 1
ATOM 525 C C . ALA A 1 66 ? 6.131 -2.994 -21.702 1.00 95.56 66 ALA A C 1
ATOM 527 O O . ALA A 1 66 ? 6.449 -3.566 -20.665 1.00 95.56 66 ALA A O 1
ATOM 528 N N . ASP A 1 67 ? 5.469 -3.608 -22.686 1.00 94.94 67 ASP A N 1
ATOM 529 C CA . ASP A 1 67 ? 5.017 -5.002 -22.603 1.00 94.94 67 ASP A CA 1
ATOM 530 C C . ASP A 1 67 ? 6.203 -5.984 -22.550 1.00 94.94 67 ASP A C 1
ATOM 532 O O . ASP A 1 67 ? 6.195 -6.936 -21.764 1.00 94.94 67 ASP A O 1
ATOM 536 N N . ALA A 1 68 ? 7.264 -5.723 -23.325 1.00 94.94 68 ALA A N 1
ATOM 537 C CA . ALA A 1 68 ? 8.503 -6.498 -23.265 1.00 94.94 68 ALA A CA 1
ATOM 538 C C . ALA A 1 68 ? 9.177 -6.400 -21.885 1.00 94.94 68 ALA A C 1
ATOM 540 O O . ALA A 1 68 ? 9.604 -7.413 -21.343 1.00 94.94 68 ALA A O 1
ATOM 541 N N . PHE A 1 69 ? 9.226 -5.202 -21.292 1.00 96.50 69 PHE A N 1
ATOM 542 C CA . PHE A 1 69 ? 9.779 -4.983 -19.953 1.00 96.50 69 PHE A CA 1
ATOM 543 C C . PHE A 1 69 ? 8.940 -5.652 -18.855 1.00 96.50 69 PHE A C 1
ATOM 545 O O . PHE A 1 69 ? 9.496 -6.246 -17.936 1.00 96.50 69 PHE A O 1
ATOM 552 N N . LEU A 1 70 ? 7.607 -5.601 -18.949 1.00 97.12 70 LEU A N 1
ATOM 553 C CA . LEU A 1 70 ? 6.712 -6.305 -18.020 1.00 97.12 70 LEU A CA 1
ATOM 554 C C . LEU A 1 70 ? 6.905 -7.831 -18.077 1.00 97.12 70 LEU A C 1
ATOM 556 O O . LEU A 1 70 ? 6.686 -8.511 -17.079 1.00 97.12 70 LEU A O 1
ATOM 560 N N . SER A 1 71 ? 7.350 -8.357 -19.220 1.00 95.69 71 SER A N 1
ATOM 561 C CA . SER A 1 71 ? 7.605 -9.787 -19.422 1.00 95.69 71 SER A CA 1
ATOM 562 C C . SER A 1 71 ? 9.031 -10.231 -19.041 1.00 95.69 71 SER A C 1
ATOM 564 O O . SER A 1 71 ? 9.276 -11.432 -18.950 1.00 95.69 71 SER A O 1
ATOM 566 N N . ASP A 1 72 ? 9.967 -9.301 -18.807 1.00 95.56 72 ASP A N 1
ATOM 567 C CA . ASP A 1 72 ? 11.383 -9.573 -18.482 1.00 95.56 72 ASP A CA 1
ATOM 568 C C . ASP A 1 72 ? 11.588 -9.815 -16.975 1.00 95.56 72 ASP A C 1
ATOM 570 O O . ASP A 1 72 ? 12.298 -9.083 -16.291 1.00 95.56 72 ASP A O 1
ATOM 574 N N . LEU A 1 73 ? 10.902 -10.822 -16.430 1.00 96.19 73 LEU A N 1
ATOM 575 C CA . LEU A 1 73 ? 11.018 -11.213 -15.023 1.00 96.19 73 LEU A CA 1
ATOM 576 C C . LEU A 1 73 ? 12.022 -12.369 -14.833 1.00 96.19 73 LEU A C 1
ATOM 578 O O . LEU A 1 73 ? 12.050 -13.292 -15.650 1.00 96.19 73 LEU A O 1
ATOM 582 N N . PRO A 1 74 ? 12.791 -12.397 -13.723 1.00 96.62 74 PRO A N 1
ATOM 583 C CA . PRO A 1 74 ? 12.830 -11.408 -12.643 1.00 96.62 74 PRO A CA 1
ATOM 584 C C . PRO A 1 74 ? 13.682 -10.173 -12.981 1.00 96.62 74 PRO A C 1
ATOM 586 O O . PRO A 1 74 ? 14.700 -10.271 -13.663 1.00 96.62 74 PRO A O 1
ATOM 589 N N . HIS A 1 75 ? 13.312 -9.028 -12.405 1.00 96.69 75 HIS A N 1
ATOM 590 C CA . HIS A 1 75 ? 14.088 -7.788 -12.507 1.00 96.69 75 HIS A CA 1
ATOM 591 C C . HIS A 1 75 ? 15.349 -7.808 -11.641 1.00 96.69 75 HIS A C 1
ATOM 593 O O . HIS A 1 75 ? 15.387 -8.462 -10.596 1.00 96.69 75 HIS A O 1
ATOM 599 N N . ARG A 1 76 ? 16.372 -7.047 -12.049 1.00 95.44 76 ARG A N 1
ATOM 600 C CA . ARG A 1 76 ? 17.655 -6.962 -11.336 1.00 95.44 76 ARG A CA 1
ATOM 601 C C . ARG A 1 76 ? 17.643 -5.911 -10.231 1.00 95.44 76 ARG A C 1
ATOM 603 O O . ARG A 1 76 ? 18.235 -6.144 -9.180 1.00 95.44 76 ARG A O 1
ATOM 610 N N . TYR A 1 77 ? 17.010 -4.766 -10.477 1.00 97.25 77 TYR A N 1
ATOM 611 C CA . TYR A 1 77 ? 17.030 -3.635 -9.554 1.00 97.25 77 TYR A CA 1
ATOM 612 C C . TYR A 1 77 ? 15.674 -3.359 -8.892 1.00 97.25 77 TYR A C 1
ATOM 614 O O . TYR A 1 77 ? 14.607 -3.540 -9.485 1.00 97.25 77 TYR A O 1
ATOM 622 N N . LEU A 1 78 ? 15.706 -2.813 -7.674 1.00 97.38 78 LEU A N 1
ATOM 623 C CA . LEU A 1 78 ? 14.531 -2.288 -6.972 1.00 97.38 78 LEU A CA 1
ATOM 624 C C . LEU A 1 78 ? 13.752 -1.295 -7.844 1.00 97.38 78 LEU A C 1
ATOM 626 O O . LEU A 1 78 ? 12.524 -1.331 -7.908 1.00 97.38 78 LEU A O 1
ATOM 630 N N . GLU A 1 79 ? 14.464 -0.396 -8.517 1.00 98.06 79 GLU A N 1
ATOM 631 C CA . GLU A 1 79 ? 13.874 0.613 -9.387 1.00 98.06 79 GLU A CA 1
ATOM 632 C C . GLU A 1 79 ? 13.197 0.018 -10.631 1.00 98.06 79 GLU A C 1
ATOM 634 O O . GLU A 1 79 ? 12.198 0.576 -11.088 1.00 98.06 79 GLU A O 1
ATOM 639 N N . GLU A 1 80 ? 13.661 -1.131 -11.132 1.00 98.31 80 GLU A N 1
ATOM 640 C CA . GLU A 1 80 ? 12.970 -1.879 -12.189 1.00 98.31 80 GLU A CA 1
ATOM 641 C C . GLU A 1 80 ? 11.655 -2.477 -11.670 1.00 98.31 80 GLU A C 1
ATOM 643 O O . GLU A 1 80 ? 10.615 -2.320 -12.309 1.00 98.31 80 GLU A O 1
ATOM 648 N N . ASN A 1 81 ? 11.657 -3.062 -10.467 1.00 98.50 81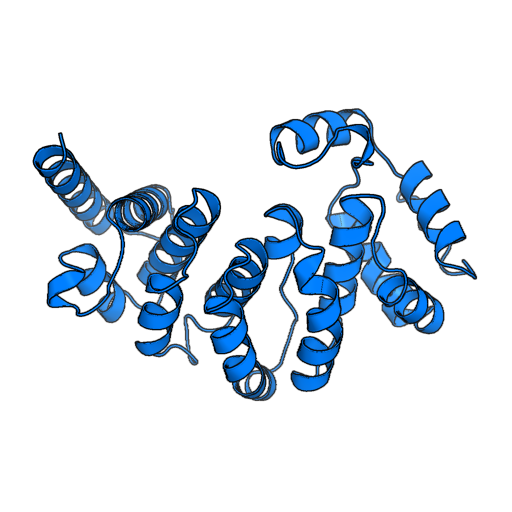 ASN A N 1
ATOM 649 C CA . ASN A 1 81 ? 10.435 -3.546 -9.813 1.00 98.50 81 ASN A CA 1
ATOM 650 C C . ASN A 1 81 ? 9.423 -2.412 -9.556 1.00 98.50 81 ASN A C 1
ATOM 652 O O . ASN A 1 81 ? 8.217 -2.568 -9.767 1.00 98.50 81 ASN A O 1
ATOM 656 N N . LEU A 1 82 ? 9.901 -1.237 -9.137 1.00 98.62 82 LEU A N 1
ATOM 657 C CA . LEU A 1 82 ? 9.071 -0.040 -8.997 1.00 98.62 82 LEU A CA 1
ATOM 658 C C . LEU A 1 82 ? 8.504 0.408 -10.349 1.00 98.62 82 LEU A C 1
ATOM 660 O O . LEU A 1 82 ? 7.316 0.723 -10.433 1.00 98.62 82 LEU A O 1
ATOM 664 N N . LEU A 1 83 ? 9.320 0.426 -11.406 1.00 98.62 83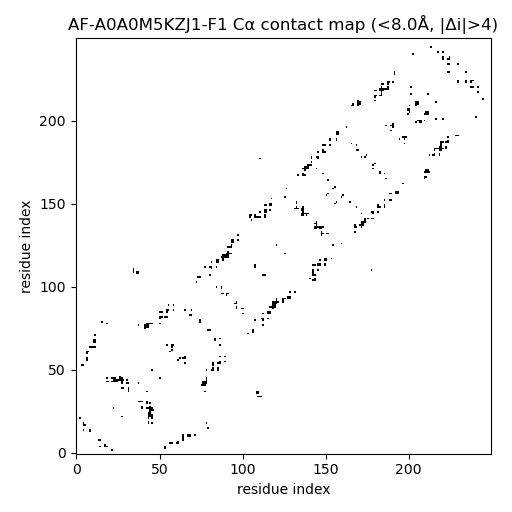 LEU A N 1
ATOM 665 C CA . LEU A 1 83 ? 8.866 0.761 -12.754 1.00 98.62 83 LEU A CA 1
ATOM 666 C C . LEU A 1 83 ? 7.809 -0.232 -13.255 1.00 98.62 83 LEU A C 1
ATOM 668 O O . LEU A 1 83 ? 6.791 0.211 -13.787 1.00 98.62 83 LEU A O 1
ATOM 672 N N . HIS A 1 84 ? 7.998 -1.534 -13.017 1.00 98.75 84 HIS A N 1
ATOM 673 C CA . HIS A 1 84 ? 7.035 -2.585 -13.351 1.00 98.75 84 HIS A CA 1
ATOM 674 C C . HIS A 1 84 ? 5.673 -2.274 -12.715 1.00 98.75 84 HIS A C 1
ATOM 676 O O . HIS A 1 84 ? 4.678 -2.122 -13.424 1.00 98.75 84 HIS A O 1
ATOM 682 N N . MET A 1 85 ? 5.619 -2.069 -11.394 1.00 98.88 85 MET A N 1
ATOM 683 C CA . MET A 1 85 ? 4.366 -1.728 -10.706 1.00 98.88 85 MET A CA 1
ATOM 684 C C . MET A 1 85 ? 3.737 -0.427 -11.244 1.00 98.88 85 MET A C 1
ATOM 686 O O . MET A 1 85 ? 2.520 -0.318 -11.401 1.00 98.88 85 MET A O 1
ATOM 690 N N . LEU A 1 86 ? 4.553 0.585 -11.559 1.00 98.81 86 LEU A N 1
ATOM 691 C CA . LEU A 1 86 ? 4.077 1.860 -12.105 1.00 98.81 86 LEU A CA 1
ATOM 692 C C . LEU A 1 86 ? 3.523 1.753 -13.535 1.00 98.81 86 LEU A C 1
ATOM 694 O O . LEU A 1 86 ? 2.629 2.536 -13.883 1.00 98.81 86 LEU A O 1
ATOM 698 N N . LEU A 1 87 ? 4.028 0.811 -14.335 1.00 98.62 87 LEU A N 1
ATOM 699 C CA . LEU A 1 87 ? 3.492 0.446 -15.646 1.00 98.62 87 LEU A CA 1
ATOM 700 C C . LEU A 1 87 ? 2.171 -0.314 -15.501 1.00 98.62 87 LEU A C 1
ATOM 702 O O . LEU A 1 87 ? 1.190 0.088 -16.122 1.00 98.62 87 LEU A O 1
ATOM 706 N N . LEU A 1 88 ? 2.088 -1.303 -14.601 1.00 98.69 88 LEU A N 1
ATOM 707 C CA . LEU A 1 88 ? 0.825 -1.990 -14.293 1.00 98.69 88 LEU A CA 1
ATOM 708 C C . LEU A 1 88 ? -0.265 -1.002 -13.855 1.00 98.69 88 LEU A C 1
ATOM 710 O O . LEU A 1 88 ? -1.407 -1.088 -14.293 1.00 98.69 88 LEU A O 1
ATOM 714 N N . ASN A 1 89 ? 0.083 0.025 -13.074 1.00 98.62 89 ASN A N 1
ATOM 715 C CA . ASN A 1 89 ? -0.856 1.080 -12.670 1.00 98.62 89 ASN A CA 1
ATOM 716 C C . ASN A 1 89 ? -1.432 1.916 -13.840 1.00 98.62 89 ASN A C 1
ATOM 718 O O . ASN A 1 89 ? -2.337 2.739 -13.633 1.00 98.62 89 ASN A O 1
ATOM 722 N N . GLN A 1 90 ? -0.908 1.777 -15.063 1.00 97.94 90 GLN A N 1
ATOM 723 C CA . GLN A 1 90 ? -1.472 2.413 -16.257 1.00 97.94 90 GLN A CA 1
ATOM 724 C C . GLN A 1 90 ? -2.667 1.650 -16.840 1.00 97.94 90 GLN A C 1
ATOM 726 O O . GLN A 1 90 ? -3.438 2.252 -17.591 1.00 97.94 90 GLN A O 1
ATOM 731 N N . LEU A 1 91 ? -2.865 0.391 -16.444 1.00 97.94 91 LEU A N 1
ATOM 732 C CA . LEU A 1 91 ? -4.021 -0.417 -16.816 1.00 97.94 91 LEU A CA 1
ATOM 733 C C . LEU A 1 91 ? -5.322 0.181 -16.269 1.00 97.94 91 LEU A C 1
ATOM 735 O O . LEU A 1 91 ? -5.336 0.905 -15.262 1.00 97.94 91 LEU A O 1
ATOM 739 N N . ARG A 1 92 ? -6.411 -0.052 -17.003 1.00 97.50 92 ARG A N 1
ATOM 740 C CA . ARG A 1 92 ? -7.741 0.508 -16.713 1.00 97.50 92 ARG A CA 1
ATOM 741 C C . ARG A 1 92 ? -8.848 -0.537 -16.630 1.00 97.50 92 ARG A C 1
ATOM 743 O O . ARG A 1 92 ? -9.932 -0.160 -16.213 1.00 97.50 92 ARG A O 1
ATOM 750 N N . ASP A 1 93 ? -8.563 -1.789 -16.976 1.00 98.50 93 ASP A N 1
ATOM 751 C CA . ASP A 1 93 ? -9.451 -2.936 -16.783 1.00 98.50 93 ASP A CA 1
ATOM 752 C C . ASP A 1 93 ? -8.929 -3.795 -15.622 1.00 98.50 93 ASP A C 1
ATOM 754 O O . ASP A 1 93 ? -7.716 -3.975 -15.461 1.00 98.50 93 ASP A O 1
ATOM 758 N N . ALA A 1 94 ? -9.842 -4.265 -14.778 1.00 98.38 94 ALA A N 1
ATOM 759 C CA . ALA A 1 94 ? -9.526 -5.009 -13.569 1.00 98.38 94 ALA A CA 1
ATOM 760 C C . ALA A 1 94 ? -8.927 -6.387 -13.853 1.00 98.38 94 ALA A C 1
ATOM 762 O O . ALA A 1 94 ? -7.969 -6.773 -13.181 1.00 98.38 94 ALA A O 1
ATOM 763 N N . ASP A 1 95 ? -9.456 -7.101 -14.846 1.00 98.44 95 ASP A N 1
ATOM 764 C CA . ASP A 1 95 ? -9.020 -8.458 -15.171 1.00 98.44 95 ASP A CA 1
ATOM 765 C C . ASP A 1 95 ? -7.661 -8.406 -15.879 1.00 98.44 95 ASP A C 1
ATOM 767 O O . ASP A 1 95 ? -6.780 -9.212 -15.577 1.00 98.44 95 ASP A O 1
ATOM 771 N N . GLU A 1 96 ? -7.443 -7.412 -16.752 1.00 98.38 96 GLU A N 1
ATOM 772 C CA . GLU A 1 96 ? -6.129 -7.142 -17.353 1.00 98.38 96 GLU A CA 1
ATOM 773 C C . GLU A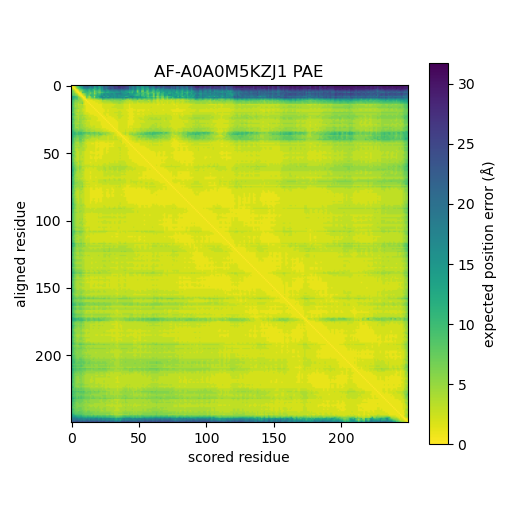 1 96 ? -5.095 -6.783 -16.272 1.00 98.38 96 GLU A C 1
ATOM 775 O O . GLU A 1 96 ? -3.992 -7.331 -16.269 1.00 98.38 96 GLU A O 1
ATOM 780 N N . TYR A 1 97 ? -5.453 -5.914 -15.315 1.00 98.75 97 TYR A N 1
ATOM 781 C CA . TYR A 1 97 ? -4.573 -5.554 -14.197 1.00 98.75 97 TYR A CA 1
ATOM 782 C C . TYR A 1 97 ? -4.220 -6.758 -13.328 1.00 98.75 97 TYR A C 1
ATOM 784 O O . TYR A 1 97 ? -3.044 -6.966 -13.035 1.00 98.75 97 TYR A O 1
ATOM 792 N N . ALA A 1 98 ? -5.212 -7.555 -12.928 1.00 98.69 98 ALA A N 1
ATOM 793 C CA . ALA A 1 98 ? -4.986 -8.739 -12.113 1.00 98.69 98 ALA A CA 1
ATOM 794 C C . ALA A 1 98 ? -4.112 -9.766 -12.845 1.00 98.69 98 ALA A C 1
ATOM 796 O O . ALA A 1 98 ? -3.097 -10.195 -12.301 1.00 98.69 98 ALA A O 1
ATOM 797 N N . THR A 1 99 ? -4.441 -10.074 -14.103 1.00 98.50 99 THR A N 1
ATOM 798 C CA . THR A 1 99 ? -3.692 -11.031 -14.936 1.00 98.50 99 THR A CA 1
ATOM 799 C C . THR A 1 99 ? -2.239 -10.602 -15.130 1.00 98.50 99 THR A C 1
ATOM 801 O O . THR A 1 99 ? -1.337 -11.432 -15.069 1.00 98.50 99 THR A O 1
ATOM 804 N N . ALA A 1 100 ? -1.989 -9.310 -15.353 1.00 98.50 100 ALA A N 1
ATOM 805 C CA . ALA A 1 100 ? -0.635 -8.795 -15.534 1.00 98.50 100 ALA A CA 1
ATOM 806 C C . ALA A 1 100 ? 0.151 -8.706 -14.212 1.00 98.50 100 ALA A C 1
ATOM 808 O O . ALA A 1 100 ? 1.370 -8.861 -14.208 1.00 98.50 100 ALA A O 1
ATOM 809 N N . LEU A 1 101 ? -0.529 -8.467 -13.087 1.00 98.69 101 LEU A N 1
ATOM 810 C CA . LEU A 1 101 ? 0.095 -8.382 -11.769 1.00 98.69 101 LEU A CA 1
ATOM 811 C C . LEU A 1 101 ? 0.457 -9.761 -11.201 1.00 98.69 101 LEU A C 1
ATOM 813 O O . LEU A 1 101 ? 1.486 -9.884 -10.542 1.00 98.69 101 LEU A O 1
ATOM 817 N N . GLU A 1 102 ? -0.351 -10.792 -11.445 1.00 98.50 102 GLU A N 1
ATOM 818 C CA . GLU A 1 102 ? -0.176 -12.124 -10.848 1.00 98.50 102 GLU A CA 1
ATOM 819 C C . GLU A 1 102 ? 1.222 -12.741 -11.049 1.00 98.50 102 GLU A C 1
ATOM 821 O O . GLU A 1 102 ? 1.818 -13.155 -10.051 1.00 98.50 102 GLU A O 1
ATOM 826 N N . PRO A 1 103 ? 1.813 -12.745 -12.261 1.00 98.44 103 PRO A N 1
ATOM 827 C CA . PRO A 1 103 ? 3.180 -13.225 -12.470 1.00 98.44 103 PRO A CA 1
ATOM 828 C C . PRO A 1 103 ? 4.236 -12.399 -11.731 1.00 98.44 103 PRO A C 1
ATOM 830 O O . PRO A 1 103 ? 5.312 -12.906 -11.429 1.00 98.44 103 PRO A O 1
ATOM 833 N N . PHE A 1 104 ? 3.943 -11.131 -11.435 1.00 98.69 104 PHE A N 1
ATOM 834 C CA . PHE A 1 104 ? 4.869 -10.221 -10.772 1.00 98.69 104 PHE A CA 1
ATOM 835 C C . PHE A 1 104 ? 4.855 -10.356 -9.243 1.00 98.69 104 PHE A C 1
ATOM 837 O O . PHE A 1 104 ? 5.883 -10.135 -8.604 1.00 98.69 104 PHE A O 1
ATOM 844 N N . LEU A 1 105 ? 3.728 -10.755 -8.641 1.00 98.56 105 LEU A N 1
ATOM 845 C CA . LEU A 1 105 ? 3.559 -10.844 -7.182 1.00 98.56 105 LEU A CA 1
ATOM 846 C C . LEU A 1 105 ? 4.675 -11.626 -6.454 1.00 98.56 105 LEU A C 1
ATOM 848 O O . LEU A 1 105 ? 5.156 -11.119 -5.435 1.00 98.56 105 LEU A O 1
ATOM 852 N N . PRO A 1 106 ? 5.154 -12.792 -6.945 1.00 97.75 106 PRO A N 1
ATOM 853 C CA . PRO A 1 106 ? 6.243 -13.531 -6.298 1.00 97.75 106 PRO A CA 1
ATOM 854 C C . PRO A 1 106 ? 7.594 -12.801 -6.298 1.00 97.75 106 PRO A C 1
ATOM 856 O O . PRO A 1 106 ? 8.485 -13.172 -5.539 1.00 97.75 106 PRO A O 1
ATOM 859 N N . HIS A 1 107 ? 7.762 -11.776 -7.138 1.00 97.50 107 HIS A N 1
ATOM 860 C CA . HIS A 1 107 ? 8.996 -10.994 -7.263 1.00 97.50 107 HIS A CA 1
ATOM 861 C C . HIS A 1 107 ? 9.004 -9.730 -6.391 1.00 97.50 107 HIS A C 1
ATOM 863 O O . HIS A 1 107 ? 10.007 -9.022 -6.331 1.00 97.50 107 HIS A O 1
ATOM 869 N N . ILE A 1 108 ? 7.903 -9.430 -5.697 1.00 97.38 108 ILE A N 1
ATOM 870 C CA . ILE A 1 108 ? 7.805 -8.267 -4.813 1.00 97.38 108 ILE A CA 1
ATOM 871 C C . ILE A 1 108 ? 8.399 -8.623 -3.447 1.00 97.38 108 ILE A C 1
ATOM 873 O O . ILE A 1 108 ? 7.762 -9.286 -2.645 1.00 97.38 108 ILE A O 1
ATOM 877 N N . THR A 1 109 ? 9.598 -8.143 -3.140 1.00 94.62 109 THR A N 1
ATOM 878 C CA . THR A 1 109 ? 10.356 -8.540 -1.933 1.00 94.62 109 THR A CA 1
ATOM 879 C C . THR A 1 109 ? 10.466 -7.452 -0.866 1.00 94.62 109 THR A C 1
ATOM 881 O O . THR A 1 109 ? 11.086 -7.656 0.182 1.00 94.62 109 THR A O 1
ATOM 884 N N . ASN A 1 110 ? 9.870 -6.283 -1.102 1.00 96.12 110 ASN A N 1
ATOM 885 C CA . ASN A 1 110 ? 9.934 -5.151 -0.187 1.00 96.12 110 ASN A CA 1
ATOM 886 C C . ASN A 1 110 ? 8.692 -4.253 -0.276 1.00 96.12 110 ASN A C 1
ATOM 888 O O . ASN A 1 110 ? 7.942 -4.235 -1.256 1.00 96.12 110 ASN A O 1
ATOM 892 N N . TRP A 1 111 ? 8.504 -3.453 0.773 1.00 96.94 111 TRP A N 1
ATOM 893 C CA . TRP A 1 111 ? 7.329 -2.603 0.929 1.00 96.94 111 TRP A CA 1
ATOM 894 C C . TRP A 1 111 ? 7.285 -1.428 -0.059 1.00 96.94 111 TRP A C 1
ATOM 896 O O . TRP A 1 111 ? 6.199 -0.932 -0.341 1.00 96.94 111 TRP A O 1
ATOM 906 N N . MET A 1 112 ? 8.424 -0.970 -0.597 1.00 97.25 112 MET A N 1
ATOM 907 C CA . MET A 1 112 ? 8.433 0.155 -1.542 1.00 97.25 112 MET A CA 1
ATOM 908 C C . MET A 1 112 ? 7.715 -0.219 -2.841 1.00 97.25 112 MET A C 1
ATOM 910 O O . MET A 1 112 ? 6.970 0.598 -3.381 1.00 97.25 112 MET A O 1
ATOM 914 N N . VAL A 1 113 ? 7.905 -1.456 -3.312 1.00 98.31 113 VAL A N 1
ATOM 915 C CA . VAL A 1 113 ? 7.249 -1.977 -4.519 1.00 98.31 113 VAL A CA 1
ATOM 916 C C . VAL A 1 113 ? 5.773 -2.271 -4.255 1.00 98.31 113 VAL A C 1
ATOM 918 O O . VAL A 1 113 ? 4.925 -1.810 -5.018 1.00 98.31 113 VAL A O 1
ATOM 921 N N . SER A 1 114 ? 5.434 -2.960 -3.156 1.00 98.19 114 SER A N 1
ATOM 922 C CA . SER A 1 114 ? 4.025 -3.250 -2.841 1.00 98.19 114 SER A CA 1
ATOM 923 C C . SER A 1 114 ? 3.198 -1.977 -2.641 1.00 98.19 114 SER A C 1
ATOM 925 O O . SER A 1 114 ? 2.066 -1.889 -3.107 1.00 98.19 114 SER A O 1
ATOM 927 N N . ASP A 1 115 ? 3.769 -0.961 -1.983 1.00 98.31 115 ASP A N 1
ATOM 928 C CA . ASP A 1 115 ? 3.081 0.301 -1.683 1.00 98.31 115 ASP A CA 1
ATOM 929 C C . ASP A 1 115 ? 2.996 1.226 -2.907 1.00 98.31 115 ASP A C 1
ATOM 931 O O . ASP A 1 115 ? 2.279 2.230 -2.885 1.00 98.31 115 ASP A O 1
ATOM 935 N N . ALA A 1 116 ? 3.709 0.900 -3.991 1.00 98.31 116 ALA A N 1
ATOM 936 C CA . ALA A 1 116 ? 3.573 1.590 -5.265 1.00 98.31 116 ALA A CA 1
ATOM 937 C C . ALA A 1 116 ? 2.312 1.164 -6.038 1.00 98.31 116 ALA A C 1
ATOM 939 O O . ALA A 1 116 ? 1.951 1.861 -6.990 1.00 98.31 116 ALA A O 1
ATOM 940 N N . ALA A 1 117 ? 1.633 0.078 -5.644 1.00 98.56 117 ALA A N 1
ATOM 941 C CA . ALA A 1 117 ? 0.373 -0.355 -6.242 1.00 98.56 117 ALA A CA 1
ATOM 942 C C . ALA A 1 117 ? -0.722 0.707 -6.052 1.00 98.56 117 ALA A C 1
ATOM 944 O O . ALA A 1 117 ? -1.002 1.168 -4.945 1.00 98.56 117 ALA A O 1
ATOM 945 N N . GLY A 1 118 ? -1.342 1.123 -7.151 1.00 97.38 118 GLY A N 1
ATOM 946 C CA . GLY A 1 118 ? -2.337 2.190 -7.151 1.00 97.38 118 GLY A CA 1
ATOM 947 C C . GLY A 1 118 ? -2.859 2.497 -8.553 1.00 97.38 118 GLY A C 1
ATOM 948 O O . GLY A 1 118 ? -2.675 3.629 -9.023 1.00 97.38 118 GLY A O 1
ATOM 949 N N . PRO A 1 119 ? -3.472 1.515 -9.243 1.00 97.56 119 PRO A N 1
ATOM 950 C CA . PRO A 1 119 ? -4.093 1.745 -10.534 1.00 97.56 119 PRO A CA 1
ATOM 951 C C . PRO A 1 119 ? -5.277 2.704 -10.365 1.00 97.56 119 PRO A C 1
ATOM 953 O O . PRO A 1 119 ? -5.990 2.686 -9.361 1.00 97.56 119 PRO A O 1
ATOM 956 N N . LYS A 1 120 ? -5.489 3.571 -11.358 1.00 95.81 120 LYS A N 1
ATOM 957 C CA . LYS A 1 120 ? -6.632 4.497 -11.379 1.00 95.81 120 LYS A CA 1
ATOM 958 C C . LYS A 1 120 ? -7.810 3.843 -12.091 1.00 95.81 120 LYS A C 1
ATOM 960 O O . LYS A 1 120 ? -8.110 4.201 -13.229 1.00 95.81 120 LYS A O 1
ATOM 965 N N . LEU A 1 121 ? -8.409 2.862 -11.428 1.00 97.06 121 LEU A N 1
ATOM 966 C CA . LEU A 1 121 ? -9.566 2.131 -11.932 1.00 97.06 121 LEU A CA 1
ATOM 967 C C . LEU A 1 121 ? -10.871 2.897 -11.644 1.00 97.06 121 LEU A C 1
ATOM 969 O O . LEU A 1 121 ? -10.997 3.488 -10.565 1.00 97.06 121 LEU A O 1
ATOM 973 N N . PRO A 1 122 ? -11.835 2.904 -12.581 1.00 96.50 122 PRO A N 1
ATOM 974 C CA . PRO A 1 122 ? -13.218 3.290 -12.307 1.00 96.50 122 PRO A CA 1
ATOM 975 C C . PRO A 1 122 ? -13.865 2.433 -11.207 1.00 96.50 122 PRO A C 1
ATOM 977 O O . PRO A 1 122 ? -13.383 1.349 -10.884 1.00 96.50 122 PRO A O 1
ATOM 980 N N . THR A 1 123 ? -14.975 2.899 -10.632 1.00 96.81 123 THR A N 1
ATOM 981 C CA . THR A 1 123 ? -15.661 2.205 -9.527 1.00 96.81 123 THR A CA 1
ATOM 982 C C . THR A 1 123 ? -16.133 0.802 -9.918 1.00 96.81 123 THR A C 1
ATOM 984 O O . THR A 1 123 ? -15.981 -0.127 -9.130 1.00 96.81 123 THR A O 1
ATOM 987 N N . GLU A 1 124 ? -16.660 0.636 -11.127 1.00 97.44 124 GLU A N 1
ATOM 988 C CA . GLU A 1 124 ? -17.093 -0.647 -11.686 1.00 97.44 124 GLU A CA 1
ATOM 989 C C . GLU A 1 124 ? -15.932 -1.645 -11.826 1.00 97.44 124 GLU A C 1
ATOM 991 O O . GLU A 1 124 ? -16.072 -2.822 -11.497 1.00 97.44 124 GLU A O 1
ATOM 996 N N . GLU A 1 125 ? -14.749 -1.162 -12.205 1.00 98.44 125 GLU A N 1
ATOM 997 C CA . GLU A 1 125 ? -13.535 -1.974 -12.302 1.00 98.44 125 GLU A CA 1
ATOM 998 C C . GLU A 1 125 ? -12.971 -2.306 -10.918 1.00 98.44 125 GLU A C 1
ATOM 1000 O O . GLU A 1 125 ? -12.518 -3.419 -10.675 1.00 98.44 125 GLU A O 1
ATOM 1005 N N . LEU A 1 126 ? -13.062 -1.389 -9.952 1.00 98.19 126 LEU A N 1
ATOM 1006 C CA . LEU A 1 126 ? -12.733 -1.708 -8.561 1.00 98.19 126 LEU A CA 1
ATOM 1007 C C . LEU A 1 126 ? -13.641 -2.825 -8.028 1.00 98.19 126 LEU A C 1
ATOM 1009 O O . LEU A 1 126 ? -13.152 -3.779 -7.438 1.00 98.19 126 LEU A O 1
ATOM 1013 N N . GLN A 1 127 ? -14.946 -2.789 -8.295 1.00 97.94 127 GLN A N 1
ATOM 1014 C CA . GLN A 1 127 ? -15.836 -3.888 -7.901 1.00 97.94 127 GLN A CA 1
ATOM 1015 C C . GLN A 1 127 ? -15.425 -5.231 -8.530 1.00 97.94 127 GLN A C 1
ATOM 1017 O O . GLN A 1 127 ? -15.464 -6.253 -7.845 1.00 97.94 127 GLN A O 1
ATOM 1022 N N . ARG A 1 128 ? -14.972 -5.231 -9.793 1.00 98.44 128 ARG A N 1
ATOM 1023 C CA . ARG A 1 128 ? -14.422 -6.423 -10.468 1.00 98.44 128 ARG A CA 1
ATOM 1024 C C . ARG A 1 128 ? -13.084 -6.885 -9.881 1.00 98.44 128 ARG A C 1
ATOM 1026 O O . ARG A 1 128 ? -12.836 -8.084 -9.833 1.00 98.44 128 ARG A O 1
ATOM 1033 N N . LEU A 1 129 ? -12.244 -5.970 -9.391 1.00 98.62 129 LEU A N 1
ATOM 1034 C CA . LEU A 1 129 ? -10.929 -6.293 -8.821 1.00 98.62 129 LEU A CA 1
ATOM 1035 C C . LEU A 1 129 ? -11.018 -6.955 -7.433 1.00 98.62 129 LEU A C 1
ATOM 1037 O O . LEU A 1 129 ? -10.116 -7.673 -7.006 1.00 98.62 129 LEU A O 1
ATOM 1041 N N . GLU A 1 130 ? -12.091 -6.705 -6.693 1.00 98.31 130 GLU A N 1
ATOM 1042 C CA . GLU A 1 130 ? -12.219 -7.105 -5.293 1.00 98.31 130 GLU A CA 1
ATOM 1043 C C . GLU A 1 130 ? -12.019 -8.610 -4.994 1.00 98.31 130 GLU A C 1
ATOM 1045 O O . GLU A 1 130 ? -11.337 -8.923 -4.009 1.00 98.31 130 GLU A O 1
ATOM 1050 N N . PRO A 1 131 ? -12.536 -9.565 -5.796 1.00 98.38 131 PRO A N 1
ATOM 1051 C CA . PRO A 1 131 ? -12.274 -10.990 -5.585 1.00 98.38 131 PRO A CA 1
ATOM 1052 C C . PRO A 1 131 ? -10.781 -11.346 -5.669 1.00 98.38 131 PRO A C 1
ATOM 1054 O O . PRO A 1 131 ? -10.310 -12.207 -4.917 1.00 98.38 131 PRO A O 1
ATOM 1057 N N . TYR A 1 132 ? -10.017 -10.650 -6.517 1.00 98.62 132 TYR A N 1
ATOM 1058 C CA . TYR A 1 132 ? -8.563 -10.799 -6.589 1.00 98.62 132 TYR A CA 1
ATOM 1059 C C . TYR A 1 132 ? -7.896 -10.279 -5.314 1.00 98.62 132 TYR A C 1
ATOM 1061 O O . TYR A 1 132 ? -7.058 -10.971 -4.741 1.00 98.62 132 TYR A O 1
ATOM 1069 N N . LEU A 1 133 ? -8.337 -9.128 -4.784 1.00 98.44 133 LEU A N 1
ATOM 1070 C CA . LEU A 1 133 ? -7.818 -8.596 -3.515 1.00 98.44 133 LEU A CA 1
ATOM 1071 C C . LEU A 1 133 ? -8.015 -9.577 -2.360 1.00 98.44 133 LEU A C 1
ATOM 1073 O O . LEU A 1 133 ? -7.107 -9.763 -1.552 1.00 98.44 133 LEU A O 1
ATOM 1077 N N . ARG A 1 134 ? -9.187 -10.220 -2.288 1.00 98.31 134 ARG A N 1
ATOM 1078 C CA . ARG A 1 134 ? -9.464 -11.258 -1.287 1.00 98.31 134 ARG A CA 1
ATOM 1079 C C . ARG A 1 134 ? -8.485 -12.428 -1.405 1.00 98.31 134 ARG A C 1
ATOM 1081 O O . ARG A 1 134 ? -8.050 -12.945 -0.380 1.00 98.31 134 ARG A O 1
ATOM 1088 N N . THR A 1 135 ? -8.154 -12.830 -2.630 1.00 98.38 135 THR A N 1
ATOM 1089 C CA . THR A 1 135 ? -7.195 -13.908 -2.899 1.00 98.38 135 THR A CA 1
ATOM 1090 C C . THR A 1 135 ? -5.786 -13.497 -2.478 1.00 98.38 135 THR A C 1
ATOM 1092 O O . THR A 1 135 ? -5.155 -14.207 -1.701 1.00 98.38 135 THR A O 1
ATOM 1095 N N . TRP A 1 136 ? -5.324 -12.315 -2.891 1.00 98.62 136 TRP A N 1
ATOM 1096 C CA . TRP A 1 136 ? -3.986 -11.823 -2.554 1.00 98.62 136 TRP A CA 1
ATOM 1097 C C . TRP A 1 136 ? -3.803 -11.594 -1.050 1.00 98.62 136 TRP A C 1
ATOM 1099 O O . TRP A 1 136 ? -2.761 -11.946 -0.514 1.00 98.62 136 TRP A O 1
ATOM 1109 N N . LEU A 1 137 ? -4.818 -11.079 -0.344 1.00 98.38 137 LEU A N 1
ATOM 1110 C CA . LEU A 1 137 ? -4.813 -10.916 1.121 1.00 98.38 137 LEU A CA 1
ATOM 1111 C C . LEU A 1 137 ? -4.707 -12.238 1.897 1.00 98.38 137 LEU A C 1
ATOM 1113 O O . LEU A 1 137 ? -4.327 -12.230 3.068 1.00 98.38 137 LEU A O 1
ATOM 1117 N N . ALA A 1 138 ? -5.094 -13.356 1.281 1.00 97.94 138 ALA A N 1
ATOM 1118 C CA . ALA A 1 138 ? -4.997 -14.685 1.875 1.00 97.94 138 ALA A CA 1
ATOM 1119 C C . ALA A 1 138 ? -3.671 -15.391 1.538 1.00 97.94 138 ALA A C 1
ATOM 1121 O O . ALA A 1 138 ? -3.443 -16.507 2.007 1.00 97.94 138 ALA A O 1
ATOM 1122 N N . ASP A 1 139 ? -2.802 -14.765 0.740 1.00 97.88 139 ASP A N 1
ATOM 1123 C CA . ASP A 1 139 ? -1.523 -15.338 0.339 1.00 97.88 139 ASP A CA 1
ATOM 1124 C C . ASP A 1 139 ? -0.518 -15.320 1.502 1.00 97.88 139 ASP A C 1
ATOM 1126 O O . ASP A 1 139 ? -0.388 -14.340 2.241 1.00 97.88 139 ASP A O 1
ATOM 1130 N N . SER A 1 140 ? 0.227 -16.414 1.655 1.00 95.62 140 SER A N 1
ATOM 1131 C CA . SER A 1 140 ? 1.306 -16.532 2.641 1.00 95.62 140 SER A CA 1
ATOM 1132 C C . SER A 1 140 ? 2.489 -15.593 2.380 1.00 95.62 140 SER A C 1
ATOM 1134 O O . SER A 1 140 ? 3.210 -15.245 3.316 1.00 95.62 140 SER A O 1
ATOM 1136 N N . HIS A 1 141 ? 2.690 -15.169 1.131 1.00 96.81 141 HIS A N 1
ATOM 1137 C CA . HIS A 1 141 ? 3.712 -14.210 0.760 1.00 96.81 141 HIS A CA 1
ATOM 1138 C C . HIS A 1 141 ? 3.324 -12.812 1.253 1.00 96.81 141 HIS A C 1
ATOM 1140 O O . HIS A 1 141 ? 2.371 -12.190 0.772 1.00 96.81 141 HIS A O 1
ATOM 1146 N N . THR A 1 142 ? 4.099 -12.300 2.213 1.00 96.69 142 THR A N 1
ATOM 1147 C CA . THR A 1 142 ? 3.855 -11.024 2.900 1.00 96.69 142 THR A CA 1
ATOM 1148 C C . THR A 1 142 ? 3.549 -9.881 1.941 1.00 96.69 142 THR A C 1
ATOM 1150 O O . THR A 1 142 ? 2.599 -9.130 2.165 1.00 96.69 142 THR A O 1
ATOM 1153 N N . TYR A 1 143 ? 4.323 -9.731 0.865 1.00 97.88 143 TYR A N 1
ATOM 1154 C CA . TYR A 1 143 ? 4.163 -8.590 -0.030 1.00 97.88 143 TYR A CA 1
ATOM 1155 C C . TYR A 1 143 ? 3.027 -8.759 -1.040 1.00 97.88 143 TYR A C 1
ATOM 1157 O O . TYR A 1 143 ? 2.435 -7.752 -1.424 1.00 97.88 143 TYR A O 1
ATOM 1165 N N . THR A 1 144 ? 2.633 -9.993 -1.375 1.00 98.56 144 THR A N 1
ATOM 1166 C CA . THR A 1 144 ? 1.383 -10.255 -2.112 1.00 98.56 144 THR A CA 1
ATOM 1167 C C . THR A 1 144 ? 0.181 -9.790 -1.295 1.00 98.56 144 THR A C 1
ATOM 1169 O O . THR A 1 144 ? -0.597 -8.942 -1.743 1.00 98.56 144 THR A O 1
ATOM 1172 N N . SER A 1 145 ? 0.094 -10.250 -0.042 1.00 98.25 145 SER A N 1
ATOM 1173 C CA . SER A 1 145 ? -0.913 -9.780 0.916 1.00 98.25 145 SER A CA 1
ATOM 1174 C C . SER A 1 145 ? -0.861 -8.262 1.094 1.00 98.25 145 SER A C 1
ATOM 1176 O O . SER A 1 145 ? -1.897 -7.592 1.175 1.00 98.25 145 SER A O 1
ATOM 1178 N N . ARG A 1 146 ? 0.350 -7.689 1.097 1.00 98.38 146 ARG A N 1
ATOM 1179 C CA . ARG A 1 146 ? 0.549 -6.246 1.221 1.00 98.38 146 ARG A CA 1
ATOM 1180 C C . ARG A 1 146 ? -0.020 -5.456 0.050 1.00 98.38 146 ARG A C 1
ATOM 1182 O O . ARG A 1 146 ? -0.691 -4.458 0.301 1.00 98.38 146 ARG A O 1
ATOM 1189 N N . VAL A 1 147 ? 0.182 -5.908 -1.187 1.00 98.75 147 VAL A N 1
ATOM 1190 C CA . VAL A 1 147 ? -0.433 -5.295 -2.375 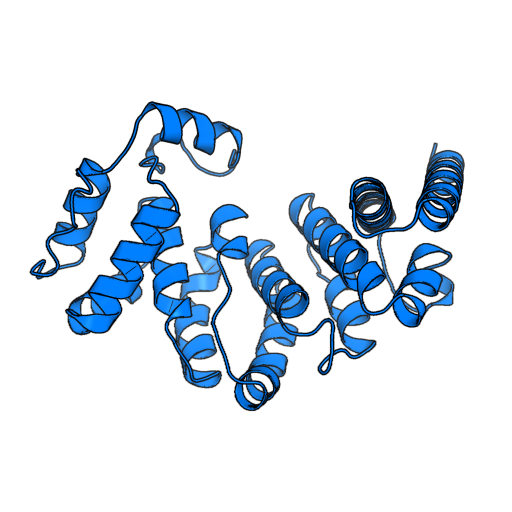1.00 98.75 147 VAL A CA 1
ATOM 1191 C C . VAL A 1 147 ? -1.956 -5.291 -2.241 1.00 98.75 147 VAL A C 1
ATOM 1193 O O . VAL A 1 147 ? -2.574 -4.231 -2.361 1.00 98.75 147 VAL A O 1
ATOM 1196 N N . GLY A 1 148 ? -2.555 -6.436 -1.892 1.00 98.50 148 GLY A N 1
ATOM 1197 C CA . GLY A 1 148 ? -3.999 -6.541 -1.667 1.00 98.50 148 GLY A CA 1
ATOM 1198 C C . GLY A 1 148 ? -4.509 -5.532 -0.632 1.00 98.50 148 GLY A C 1
ATOM 1199 O O . GLY A 1 148 ? -5.453 -4.785 -0.893 1.00 98.50 148 GLY A O 1
ATOM 1200 N N . GLY A 1 149 ? -3.840 -5.433 0.521 1.00 98.44 149 GLY A N 1
ATOM 1201 C CA . GLY A 1 149 ? -4.230 -4.496 1.576 1.00 98.44 149 GLY A CA 1
ATOM 1202 C C . GLY A 1 149 ? -4.007 -3.021 1.226 1.00 98.44 149 GLY A C 1
ATOM 1203 O O . GLY A 1 149 ? -4.824 -2.186 1.614 1.00 98.44 149 GLY A O 1
ATOM 1204 N N . VAL A 1 150 ? -2.956 -2.679 0.472 1.00 98.69 150 VAL A N 1
ATOM 1205 C CA . VAL A 1 150 ? -2.714 -1.305 -0.015 1.00 98.69 150 VAL A CA 1
ATOM 1206 C C . VAL A 1 150 ? -3.804 -0.875 -0.994 1.00 98.69 150 VAL A C 1
ATOM 1208 O O . VAL A 1 150 ? -4.333 0.237 -0.877 1.00 98.69 150 VAL A O 1
ATOM 1211 N N . LEU A 1 151 ? -4.182 -1.754 -1.925 1.00 98.62 151 LEU A N 1
ATOM 1212 C CA . LEU A 1 151 ? -5.256 -1.498 -2.883 1.00 98.62 151 LEU A CA 1
ATOM 1213 C C . LEU A 1 151 ? -6.607 -1.348 -2.181 1.00 98.62 151 LEU A C 1
ATOM 1215 O O . LEU A 1 151 ? -7.357 -0.419 -2.499 1.00 98.62 151 LEU A O 1
ATOM 1219 N N . LEU A 1 152 ? -6.878 -2.195 -1.184 1.00 98.12 152 LEU A N 1
ATOM 1220 C CA . LEU A 1 152 ? -8.097 -2.120 -0.386 1.00 98.12 152 LEU A CA 1
ATOM 1221 C C . LEU A 1 152 ? -8.153 -0.800 0.402 1.00 98.12 152 LEU A C 1
ATOM 1223 O O . LEU A 1 152 ? -9.116 -0.040 0.299 1.00 98.12 152 LEU A O 1
ATOM 1227 N N . MET A 1 153 ? -7.076 -0.460 1.115 1.00 98.00 153 MET A N 1
ATOM 1228 C CA . MET A 1 153 ? -6.962 0.791 1.872 1.00 98.00 153 MET A CA 1
ATOM 1229 C C . MET A 1 153 ? -7.163 2.038 1.001 1.00 98.00 153 MET A C 1
ATOM 1231 O O . MET A 1 153 ? -7.781 3.008 1.436 1.00 98.00 153 MET A O 1
ATOM 1235 N N . SER A 1 154 ? -6.609 2.036 -0.212 1.00 97.06 154 SER A N 1
ATOM 1236 C CA . SER A 1 154 ? -6.574 3.230 -1.061 1.00 97.06 154 SER A CA 1
ATOM 1237 C C . SER A 1 154 ? -7.888 3.478 -1.798 1.00 97.06 154 SER A C 1
ATOM 1239 O O . SER A 1 154 ? -8.218 4.636 -2.052 1.00 97.06 154 SER A O 1
ATOM 1241 N N . ASN A 1 155 ? -8.644 2.419 -2.112 1.00 97.44 155 ASN A N 1
ATOM 1242 C CA . ASN A 1 155 ? -9.803 2.511 -3.005 1.00 97.44 155 ASN A CA 1
ATOM 1243 C C . ASN A 1 155 ? -11.143 2.144 -2.348 1.00 97.44 155 ASN A C 1
ATOM 1245 O O . ASN A 1 155 ? -12.183 2.584 -2.832 1.00 97.44 155 ASN A O 1
ATOM 1249 N N . TYR A 1 156 ? -11.147 1.389 -1.242 1.00 98.12 156 TYR A N 1
ATOM 1250 C CA . TYR A 1 156 ? -12.378 0.779 -0.720 1.00 98.12 156 TYR A CA 1
ATOM 1251 C C . TYR A 1 156 ? -12.857 1.370 0.598 1.00 98.12 156 TYR A C 1
ATOM 1253 O O . TYR A 1 156 ? -13.963 1.084 1.011 1.00 98.12 156 TYR A O 1
ATOM 1261 N N . LEU A 1 157 ? -12.101 2.246 1.261 1.00 97.38 157 LEU A N 1
ATOM 1262 C CA . LEU A 1 157 ? -12.473 2.755 2.590 1.00 97.38 157 LEU A CA 1
ATOM 1263 C C . LEU A 1 157 ? -13.643 3.762 2.620 1.00 97.38 157 LEU A C 1
ATOM 1265 O O . LEU A 1 157 ? -13.953 4.295 3.689 1.00 97.38 157 LEU A O 1
ATOM 1269 N N . ARG A 1 158 ? -14.272 4.062 1.478 1.00 95.31 158 ARG A N 1
ATOM 1270 C CA . ARG A 1 158 ? -15.413 4.988 1.347 1.00 95.31 158 ARG A CA 1
ATOM 1271 C C . ARG A 1 158 ? -16.650 4.250 0.837 1.00 95.31 158 ARG A C 1
ATOM 1273 O O . ARG A 1 158 ? -17.152 3.387 1.540 1.00 95.31 158 ARG A O 1
ATOM 1280 N N . ASP A 1 159 ? -17.106 4.565 -0.372 1.00 94.81 159 ASP A N 1
ATOM 1281 C CA . ASP A 1 159 ? -18.382 4.093 -0.922 1.00 94.81 159 ASP A CA 1
ATOM 1282 C C . ASP A 1 159 ? -18.398 2.583 -1.195 1.00 94.81 159 ASP A C 1
ATOM 1284 O O . ASP A 1 159 ? -19.458 1.967 -1.233 1.00 94.81 159 ASP A O 1
ATOM 1288 N N . LEU A 1 160 ? -17.220 1.976 -1.356 1.00 97.31 160 LEU A N 1
ATOM 1289 C CA . LEU A 1 160 ? -17.063 0.536 -1.557 1.00 97.31 160 LEU A CA 1
ATOM 1290 C C . LEU A 1 160 ? -16.786 -0.232 -0.256 1.00 97.31 160 LEU A C 1
ATOM 1292 O O . LEU A 1 160 ? -16.583 -1.442 -0.312 1.00 97.31 160 LEU A O 1
ATOM 1296 N N . PHE A 1 161 ? -16.755 0.434 0.902 1.00 97.75 161 PHE A N 1
ATOM 1297 C CA . PHE A 1 161 ? -16.353 -0.206 2.151 1.00 97.75 161 PHE A CA 1
ATOM 1298 C C . PHE A 1 161 ? -17.366 -1.258 2.579 1.00 97.75 161 PHE A C 1
ATOM 1300 O O . PHE A 1 161 ? -18.568 -0.993 2.645 1.00 97.75 161 PHE A O 1
ATOM 1307 N N . ARG A 1 162 ? -16.865 -2.431 2.971 1.00 96.31 162 ARG A N 1
ATOM 1308 C CA . ARG A 1 162 ? -17.660 -3.446 3.657 1.00 96.31 162 ARG A CA 1
ATOM 1309 C C . ARG A 1 162 ? -16.963 -3.903 4.935 1.00 96.31 162 ARG A C 1
ATOM 1311 O O . ARG A 1 162 ? -15.743 -4.068 4.932 1.00 96.31 162 ARG A O 1
ATOM 1318 N N . PRO A 1 163 ? -17.708 -4.207 6.016 1.00 91.75 163 PRO A N 1
ATOM 1319 C CA . PRO A 1 163 ? -17.126 -4.771 7.236 1.00 91.75 163 PRO A CA 1
ATOM 1320 C C . PRO A 1 163 ? -16.283 -6.036 6.995 1.00 91.75 163 PRO A C 1
ATOM 1322 O O . PRO A 1 163 ? -15.312 -6.282 7.703 1.00 91.75 163 PRO A O 1
ATOM 1325 N N . GLU A 1 164 ? -16.599 -6.812 5.958 1.00 95.62 164 GLU A N 1
ATOM 1326 C CA . GLU A 1 164 ? -15.833 -7.989 5.523 1.00 95.62 164 GLU A CA 1
ATOM 1327 C C . GLU A 1 164 ? -14.374 -7.671 5.178 1.00 95.62 164 GLU A C 1
ATOM 1329 O O . GLU A 1 164 ? -13.487 -8.486 5.421 1.00 95.62 164 GLU A O 1
ATOM 1334 N N . HIS A 1 165 ? -14.089 -6.470 4.676 1.00 97.75 165 HIS A N 1
ATOM 1335 C CA . HIS A 1 165 ? -12.724 -6.052 4.368 1.00 97.75 165 HIS A CA 1
ATOM 1336 C C . HIS A 1 165 ? -11.837 -6.022 5.609 1.00 97.75 165 HIS A C 1
ATOM 1338 O O . HIS A 1 165 ? -10.662 -6.382 5.544 1.00 97.75 165 HIS A O 1
ATOM 1344 N N . LEU A 1 166 ? -12.405 -5.642 6.760 1.00 96.31 166 LEU A N 1
ATOM 1345 C CA . LEU A 1 166 ? -11.701 -5.696 8.042 1.00 96.31 166 LEU A CA 1
ATOM 1346 C C . LEU A 1 166 ? -11.329 -7.129 8.404 1.00 96.31 166 LEU A C 1
ATOM 1348 O O . LEU A 1 166 ? -10.228 -7.367 8.895 1.00 96.31 166 LEU A O 1
ATOM 1352 N N . GLN A 1 167 ? -12.227 -8.078 8.135 1.00 96.50 167 GLN A N 1
ATOM 1353 C CA . GLN A 1 167 ? -11.976 -9.496 8.378 1.00 96.50 167 GLN A CA 1
ATOM 1354 C C . GLN A 1 167 ? -10.845 -10.014 7.499 1.00 96.50 167 GLN A C 1
ATOM 1356 O O . GLN A 1 167 ? -9.977 -10.721 7.999 1.00 96.50 167 GLN A O 1
ATOM 1361 N N . TRP A 1 168 ? -10.824 -9.654 6.214 1.00 98.19 168 TRP A N 1
ATOM 1362 C CA . TRP A 1 168 ? -9.763 -10.090 5.305 1.00 98.19 168 TRP A CA 1
ATOM 1363 C C . TRP A 1 168 ? -8.403 -9.548 5.740 1.00 98.19 168 TRP A C 1
ATOM 1365 O O . TRP A 1 168 ? -7.459 -10.315 5.888 1.00 98.19 168 TRP A O 1
ATOM 1375 N N . VAL A 1 169 ? -8.322 -8.249 6.046 1.00 98.19 169 VAL A N 1
ATOM 1376 C CA . VAL A 1 169 ? -7.072 -7.624 6.500 1.00 98.19 169 VAL A CA 1
ATOM 1377 C C . VAL A 1 169 ? -6.606 -8.203 7.839 1.00 98.19 169 VAL A C 1
ATOM 1379 O O . VAL A 1 169 ? -5.425 -8.506 7.996 1.00 98.19 169 VAL A O 1
ATOM 1382 N N . ALA A 1 170 ? -7.502 -8.405 8.808 1.00 96.88 170 ALA A N 1
ATOM 1383 C CA . ALA A 1 170 ? -7.137 -8.992 10.100 1.00 96.88 170 ALA A CA 1
ATOM 1384 C C . ALA A 1 170 ? -6.638 -10.445 9.981 1.00 96.88 170 ALA A C 1
ATOM 1386 O O . ALA A 1 170 ? -5.832 -10.877 10.798 1.00 96.88 170 ALA A O 1
ATOM 1387 N N . ARG A 1 171 ? -7.082 -11.179 8.953 1.00 96.44 171 ARG A N 1
ATOM 1388 C CA . ARG A 1 171 ? -6.752 -12.594 8.715 1.00 96.44 171 ARG A CA 1
ATOM 1389 C C . ARG A 1 171 ? -5.549 -12.821 7.801 1.00 96.44 171 ARG A C 1
ATOM 1391 O O . ARG A 1 171 ? -5.301 -13.976 7.462 1.00 96.44 171 ARG A O 1
ATOM 1398 N N . ILE A 1 172 ? -4.817 -11.770 7.418 1.00 97.75 172 ILE A N 1
ATOM 1399 C CA . ILE A 1 172 ? -3.556 -11.922 6.675 1.00 97.75 172 ILE A CA 1
ATOM 1400 C C . ILE A 1 172 ? -2.685 -12.973 7.392 1.00 97.75 172 ILE A C 1
ATOM 1402 O O . ILE A 1 172 ? -2.433 -12.815 8.593 1.00 97.75 172 ILE A O 1
ATOM 1406 N N . PRO A 1 173 ? -2.254 -14.052 6.703 1.00 94.12 173 PRO A N 1
ATOM 1407 C CA . PRO A 1 173 ? -1.602 -15.181 7.366 1.00 94.12 173 PRO A CA 1
ATOM 1408 C C . PRO A 1 173 ? -0.270 -14.809 8.017 1.00 94.12 173 PRO A C 1
ATOM 1410 O O . PRO A 1 173 ? 0.011 -15.218 9.146 1.00 94.12 173 PRO A O 1
ATOM 1413 N N . SER A 1 174 ? 0.547 -14.021 7.313 1.00 91.00 174 SER A N 1
ATOM 1414 C CA . SER A 1 174 ? 1.858 -13.595 7.798 1.00 91.00 174 SER A CA 1
ATOM 1415 C C . SER A 1 174 ? 1.723 -12.729 9.056 1.00 91.00 174 SER A C 1
ATOM 1417 O O . SER A 1 174 ? 0.964 -11.763 9.096 1.00 91.00 174 SER A O 1
ATOM 1419 N N . GLN A 1 175 ? 2.492 -13.077 10.088 1.00 92.44 175 GLN A N 1
ATOM 1420 C CA . GLN A 1 175 ? 2.560 -12.358 11.366 1.00 92.44 175 GLN A CA 1
ATOM 1421 C C . GLN A 1 175 ? 3.853 -11.547 11.506 1.00 92.44 175 GLN A C 1
ATOM 1423 O O . GLN A 1 175 ? 4.265 -11.212 12.616 1.00 92.44 175 GLN A O 1
ATOM 1428 N N . ASP A 1 176 ? 4.534 -11.268 10.393 1.00 94.56 176 ASP A N 1
ATOM 1429 C CA . ASP A 1 176 ? 5.741 -10.457 10.427 1.00 94.56 176 ASP A CA 1
ATOM 1430 C C . ASP A 1 176 ? 5.444 -8.964 10.659 1.00 94.56 176 ASP A C 1
ATOM 1432 O O . ASP A 1 176 ? 4.305 -8.480 10.642 1.00 94.56 176 ASP A O 1
ATOM 1436 N N . TYR A 1 177 ? 6.523 -8.211 10.858 1.00 95.12 177 TYR A N 1
ATOM 1437 C CA . TYR A 1 177 ? 6.468 -6.775 11.083 1.00 95.12 177 TYR A CA 1
ATOM 1438 C C . TYR A 1 177 ? 5.729 -6.008 9.972 1.00 95.12 177 TYR A C 1
ATOM 1440 O O . TYR A 1 177 ? 4.988 -5.068 10.275 1.00 95.12 177 TYR A O 1
ATOM 1448 N N . TYR A 1 178 ? 5.927 -6.366 8.699 1.00 95.94 178 TYR A N 1
ATOM 1449 C CA . TYR A 1 178 ? 5.349 -5.655 7.556 1.00 95.94 178 TYR A CA 1
ATOM 1450 C C . TYR A 1 178 ? 3.856 -5.951 7.393 1.00 95.94 178 TYR A C 1
ATOM 1452 O O . TYR A 1 178 ? 3.100 -5.035 7.041 1.00 95.94 178 TYR A O 1
ATOM 1460 N N . SER A 1 179 ? 3.419 -7.165 7.730 1.00 96.62 179 SER A N 1
ATOM 1461 C CA . SER A 1 179 ? 2.006 -7.543 7.822 1.00 96.62 179 SER A CA 1
ATOM 1462 C C . SER A 1 179 ? 1.296 -6.770 8.930 1.00 96.62 179 SER A C 1
ATOM 1464 O O . SER A 1 179 ? 0.321 -6.064 8.658 1.00 96.62 179 SER A O 1
ATOM 1466 N N . HIS A 1 180 ? 1.835 -6.758 10.158 1.00 97.94 180 HIS A N 1
ATOM 1467 C CA . HIS A 1 180 ? 1.256 -5.957 11.250 1.00 97.94 180 HIS A CA 1
ATOM 1468 C C . HIS A 1 180 ? 1.267 -4.457 10.937 1.00 97.94 180 HIS A C 1
ATOM 1470 O O . HIS A 1 180 ? 0.355 -3.722 11.327 1.00 97.94 180 HIS A O 1
ATOM 1476 N N . MET A 1 181 ? 2.288 -3.979 10.217 1.00 97.06 181 MET A N 1
ATOM 1477 C CA . MET A 1 181 ? 2.364 -2.590 9.768 1.00 97.06 181 MET A CA 1
ATOM 1478 C C . MET A 1 181 ? 1.256 -2.248 8.771 1.00 97.06 181 MET A C 1
ATOM 1480 O O . MET A 1 181 ? 0.665 -1.171 8.886 1.00 97.06 181 MET A O 1
ATOM 1484 N N . LEU A 1 182 ? 0.976 -3.136 7.808 1.00 98.38 182 LEU A N 1
ATOM 1485 C CA . LEU A 1 182 ? -0.131 -2.970 6.867 1.00 98.38 182 LEU A CA 1
ATOM 1486 C C . LEU A 1 182 ? -1.468 -2.961 7.605 1.00 98.38 182 LEU A C 1
ATOM 1488 O O . LEU A 1 182 ? -2.230 -2.014 7.443 1.00 98.38 182 LEU A O 1
ATOM 1492 N N . GLN A 1 183 ? -1.732 -3.972 8.434 1.00 98.56 183 GLN A N 1
ATOM 1493 C CA . GLN A 1 183 ? -2.981 -4.086 9.191 1.00 98.56 183 GLN A CA 1
ATOM 1494 C C . GLN A 1 183 ? -3.215 -2.838 10.044 1.00 98.56 183 GLN A C 1
ATOM 1496 O O . GLN A 1 183 ? -4.269 -2.207 9.972 1.00 98.56 183 GLN A O 1
ATOM 1501 N N . GLY A 1 184 ? -2.191 -2.407 10.786 1.00 98.25 184 GLY A N 1
ATOM 1502 C CA . GLY A 1 184 ? -2.256 -1.183 11.570 1.00 98.25 184 GLY A CA 1
ATOM 1503 C C . GLY A 1 184 ? -2.532 0.059 10.720 1.00 98.25 184 GLY A C 1
ATOM 1504 O O . GLY A 1 184 ? -3.341 0.907 11.093 1.00 98.25 184 GLY A O 1
ATOM 1505 N N . TRP A 1 185 ? -1.884 0.182 9.561 1.00 98.44 185 TRP A N 1
ATOM 1506 C CA . TRP A 1 185 ? -2.099 1.315 8.662 1.00 98.44 185 TRP A CA 1
ATOM 1507 C C . TRP A 1 185 ? -3.498 1.324 8.046 1.00 98.44 185 TRP A C 1
ATOM 1509 O O . TRP A 1 185 ? -4.129 2.384 8.005 1.00 98.44 185 TRP A O 1
ATOM 1519 N N . TYR A 1 186 ? -4.001 0.157 7.650 1.00 98.62 186 TYR A N 1
ATOM 1520 C CA . TYR A 1 186 ? -5.355 -0.019 7.153 1.00 98.62 186 TYR A CA 1
ATOM 1521 C C . TYR A 1 186 ? -6.376 0.457 8.187 1.00 98.62 186 TYR A C 1
ATOM 1523 O O . TYR A 1 186 ? -7.143 1.374 7.900 1.00 98.62 186 TYR A O 1
ATOM 1531 N N . LEU A 1 187 ? -6.323 -0.071 9.418 1.00 98.50 187 LEU A N 1
ATOM 1532 C CA . LEU A 1 187 ? -7.250 0.317 10.486 1.00 98.50 187 LEU A CA 1
ATOM 1533 C C . LEU A 1 187 ? -7.143 1.807 10.833 1.00 98.50 187 LEU A C 1
ATOM 1535 O O . LEU A 1 187 ? -8.161 2.468 11.010 1.00 98.50 187 LEU A O 1
ATOM 1539 N N . ALA A 1 188 ? -5.931 2.362 10.904 1.00 98.25 188 ALA A N 1
ATOM 1540 C CA . ALA A 1 188 ? -5.746 3.782 11.207 1.00 98.25 188 ALA A CA 1
ATOM 1541 C C . ALA A 1 188 ? -6.304 4.701 10.112 1.00 98.25 188 ALA A C 1
ATOM 1543 O O . ALA A 1 188 ? -6.804 5.790 10.399 1.00 98.25 188 ALA A O 1
ATOM 1544 N N . THR A 1 189 ? -6.222 4.272 8.852 1.00 98.19 189 THR A N 1
ATOM 1545 C CA . THR A 1 189 ? -6.805 5.006 7.725 1.00 98.19 189 THR A CA 1
ATOM 1546 C C . THR A 1 189 ? -8.323 4.853 7.710 1.00 98.19 189 THR A C 1
ATOM 1548 O O . THR A 1 189 ? -9.022 5.852 7.557 1.00 98.19 189 THR A O 1
ATOM 1551 N N . ALA A 1 190 ? -8.825 3.640 7.950 1.00 98.19 190 ALA A N 1
ATOM 1552 C CA . ALA A 1 190 ? -10.248 3.340 8.028 1.00 98.19 190 ALA A CA 1
ATOM 1553 C C . ALA A 1 190 ? -10.927 4.067 9.192 1.00 98.19 190 ALA A C 1
ATOM 1555 O O . ALA A 1 190 ? -12.061 4.497 9.045 1.00 98.19 190 ALA A O 1
ATOM 1556 N N . LEU A 1 191 ? -10.242 4.289 10.320 1.00 98.38 191 LEU A N 1
ATOM 1557 C CA . LEU A 1 191 ? -10.800 5.026 11.461 1.00 98.38 191 LEU A CA 1
ATOM 1558 C C . LEU A 1 191 ? -11.240 6.446 11.074 1.00 98.38 191 LEU A C 1
ATOM 1560 O O . LEU A 1 191 ? -12.181 6.980 11.648 1.00 98.38 191 LEU A O 1
ATOM 1564 N N . VAL A 1 192 ? -10.567 7.053 10.092 1.00 97.12 192 VAL A N 1
ATOM 1565 C CA . VAL A 1 192 ? -10.901 8.398 9.606 1.00 97.12 192 VAL A CA 1
ATOM 1566 C C . VAL A 1 192 ? -12.195 8.401 8.789 1.00 97.12 192 VAL A C 1
ATOM 1568 O O . VAL A 1 192 ? -12.927 9.384 8.830 1.00 97.12 192 VAL A O 1
ATOM 1571 N N . THR A 1 193 ? -12.458 7.353 8.004 1.00 96.19 193 THR A N 1
ATOM 1572 C CA . THR A 1 193 ? -13.583 7.320 7.051 1.00 96.19 193 THR A CA 1
ATOM 1573 C C . THR A 1 193 ? -14.761 6.472 7.515 1.00 96.19 193 THR A C 1
ATOM 1575 O O . THR A 1 193 ? -15.876 6.730 7.086 1.00 96.19 193 THR A O 1
ATOM 1578 N N . GLN A 1 194 ? -14.521 5.490 8.382 1.00 97.62 194 GLN A N 1
ATOM 1579 C CA . GLN A 1 194 ? -15.478 4.487 8.857 1.00 97.62 194 GLN A CA 1
ATOM 1580 C C . GLN A 1 194 ? -15.411 4.330 10.393 1.00 97.62 194 GLN A C 1
ATOM 1582 O O . GLN A 1 194 ? -15.273 3.209 10.888 1.00 97.62 194 GLN A O 1
ATOM 1587 N N . PRO A 1 195 ? -15.455 5.418 11.189 1.00 97.12 195 PRO A N 1
ATOM 1588 C CA . PRO A 1 195 ? -15.196 5.359 12.631 1.00 97.12 195 PRO A CA 1
ATOM 1589 C C . PRO A 1 195 ? -16.100 4.365 13.371 1.00 97.12 195 PRO A C 1
ATOM 1591 O O . PRO A 1 195 ? -15.613 3.629 14.229 1.00 97.12 195 PRO A O 1
ATOM 1594 N N . ASP A 1 196 ? -17.375 4.280 12.989 1.00 96.75 196 ASP A N 1
ATOM 1595 C CA . ASP A 1 196 ? -18.358 3.389 13.615 1.00 96.75 196 ASP A CA 1
ATOM 1596 C C . ASP A 1 196 ? -17.998 1.906 13.454 1.00 96.75 196 ASP A C 1
ATOM 1598 O O . ASP A 1 196 ? -18.244 1.107 14.354 1.00 96.75 196 ASP A O 1
ATOM 1602 N N . ALA A 1 197 ? -17.352 1.539 12.342 1.00 97.19 197 ALA A N 1
ATOM 1603 C CA . ALA A 1 197 ? -16.888 0.175 12.105 1.00 97.19 197 ALA A CA 1
ATOM 1604 C C . ALA A 1 197 ? -15.553 -0.125 12.808 1.00 97.19 197 ALA A C 1
ATOM 1606 O O . ALA A 1 197 ? -15.290 -1.269 13.172 1.00 97.19 197 ALA A O 1
ATOM 1607 N N . ILE A 1 198 ? -14.693 0.882 13.002 1.00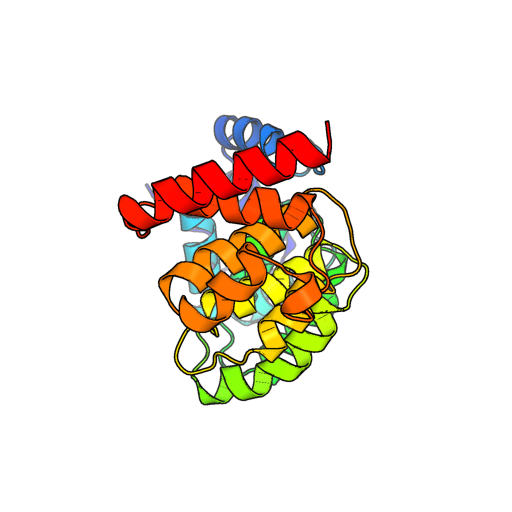 98.00 198 ILE A N 1
ATOM 1608 C CA . ILE A 1 198 ? -13.316 0.675 13.482 1.00 98.00 198 ILE A CA 1
ATOM 1609 C C . ILE A 1 198 ? -13.186 0.805 14.998 1.00 98.00 198 ILE A C 1
ATOM 1611 O O . ILE A 1 198 ? -12.411 0.064 15.606 1.00 98.00 198 ILE A O 1
ATOM 1615 N N . TRP A 1 199 ? -13.939 1.699 15.640 1.00 98.31 199 TRP A N 1
ATOM 1616 C CA . TRP A 1 199 ? -13.886 1.859 17.095 1.00 98.31 199 TRP A CA 1
ATOM 1617 C C . TRP A 1 199 ? -14.193 0.575 17.877 1.00 98.31 199 TRP A C 1
ATOM 1619 O O . TRP A 1 199 ? -13.423 0.275 18.796 1.00 98.31 199 TRP A O 1
ATOM 1629 N N . PRO A 1 200 ? -15.234 -0.215 17.536 1.00 98.00 200 PRO A N 1
ATOM 1630 C CA . PRO A 1 200 ? -15.491 -1.492 18.201 1.00 98.00 200 PRO A CA 1
ATOM 1631 C C . PRO A 1 200 ? -14.285 -2.432 18.123 1.00 98.00 200 PRO A C 1
ATOM 1633 O O . PRO A 1 200 ? -13.842 -2.947 19.145 1.00 98.00 200 PRO A O 1
ATOM 1636 N N . VAL A 1 201 ? -13.678 -2.550 16.937 1.00 97.81 201 VAL A N 1
ATOM 1637 C CA . VAL A 1 201 ? -12.494 -3.389 16.700 1.00 97.81 201 VAL A CA 1
ATOM 1638 C C . VAL A 1 201 ? -11.298 -2.916 17.520 1.00 97.81 201 VAL A C 1
ATOM 1640 O O . VAL A 1 201 ? -10.577 -3.724 18.096 1.00 97.81 201 VAL A O 1
ATOM 1643 N N . LEU A 1 202 ? -11.065 -1.604 17.613 1.00 98.00 202 LEU A N 1
ATOM 1644 C CA . LEU A 1 202 ? -9.957 -1.081 18.410 1.00 98.00 202 LEU A CA 1
ATOM 1645 C C . LEU A 1 202 ? -10.178 -1.282 19.909 1.00 98.00 202 LEU A C 1
ATOM 1647 O O . LEU A 1 202 ? -9.202 -1.534 20.614 1.00 98.00 202 LEU A O 1
ATOM 1651 N N . ARG A 1 203 ? -11.413 -1.180 20.410 1.00 97.81 203 ARG A N 1
ATOM 1652 C CA . ARG A 1 203 ? -11.742 -1.349 21.837 1.00 97.81 203 ARG A CA 1
ATOM 1653 C C . ARG A 1 203 ? -11.693 -2.809 22.272 1.00 97.81 203 ARG A C 1
ATOM 1655 O O . ARG A 1 203 ? -11.086 -3.101 23.304 1.00 97.81 203 ARG A O 1
ATOM 1662 N N . ASP A 1 204 ? -12.244 -3.704 21.465 1.00 96.81 204 ASP A N 1
ATOM 1663 C CA . ASP A 1 204 ? -12.294 -5.134 21.744 1.00 96.81 204 ASP A CA 1
ATOM 1664 C C . ASP A 1 204 ? -12.430 -5.931 20.429 1.00 96.81 204 ASP A C 1
ATOM 1666 O O . ASP A 1 204 ? -13.544 -6.147 19.946 1.00 96.81 204 ASP A O 1
ATOM 1670 N N . PRO A 1 205 ? -11.302 -6.339 19.809 1.00 95.94 205 PRO A N 1
ATOM 1671 C CA . PRO A 1 205 ? -11.338 -7.090 18.558 1.00 95.94 205 PRO A CA 1
ATOM 1672 C C . PRO A 1 205 ? -12.108 -8.408 18.673 1.00 95.94 205 PRO A C 1
ATOM 1674 O O . PRO A 1 205 ? -12.809 -8.777 17.736 1.00 95.94 205 PRO A O 1
ATOM 1677 N N . GLU A 1 206 ? -12.010 -9.096 19.816 1.00 95.12 206 GLU A N 1
ATOM 1678 C CA . GLU A 1 206 ? -12.664 -10.385 20.042 1.00 95.12 206 GLU A CA 1
ATOM 1679 C C . GLU A 1 206 ? -14.183 -10.215 20.115 1.00 95.12 206 GLU A C 1
ATOM 1681 O O . GLU A 1 206 ? -14.905 -10.883 19.374 1.00 95.12 206 GLU A O 1
ATOM 1686 N N . ALA A 1 207 ? -14.668 -9.251 20.905 1.00 97.00 207 ALA A N 1
ATOM 1687 C CA . ALA A 1 207 ? -16.096 -8.931 20.958 1.00 97.00 207 ALA A CA 1
ATOM 1688 C C . ALA A 1 207 ? -16.638 -8.419 19.609 1.00 97.00 207 ALA A C 1
ATOM 1690 O O . ALA A 1 207 ? -17.796 -8.658 19.273 1.00 97.00 207 ALA A O 1
ATOM 1691 N N . ALA A 1 208 ? -15.800 -7.748 18.812 1.00 96.38 208 ALA A N 1
ATOM 1692 C CA . ALA A 1 208 ? -16.129 -7.336 17.447 1.00 96.38 208 ALA A CA 1
ATOM 1693 C C . ALA A 1 208 ? -16.025 -8.480 16.413 1.00 96.38 208 ALA A C 1
ATOM 1695 O O . ALA A 1 208 ? -16.292 -8.263 15.230 1.00 96.38 208 ALA A O 1
ATOM 1696 N N . GLY A 1 209 ? -15.614 -9.685 16.825 1.00 95.81 209 GLY A N 1
ATOM 1697 C CA . GLY A 1 209 ? -15.438 -10.844 15.951 1.00 95.81 209 GLY A CA 1
ATOM 1698 C C . GLY A 1 209 ? -14.295 -10.703 14.940 1.00 95.81 209 GLY A C 1
ATOM 1699 O O . GLY A 1 209 ? -14.291 -11.403 13.928 1.00 95.81 209 GLY A O 1
ATOM 1700 N N . VAL A 1 210 ? -13.343 -9.793 15.162 1.00 96.62 210 VAL A N 1
ATOM 1701 C CA . VAL A 1 210 ? -12.199 -9.523 14.279 1.00 96.62 210 VAL A CA 1
ATOM 1702 C C . VAL A 1 210 ? -10.927 -10.117 14.898 1.00 96.62 210 VAL A C 1
ATOM 1704 O O . VAL A 1 210 ? -10.489 -9.643 15.947 1.00 96.62 210 VAL A O 1
ATOM 1707 N N . PRO A 1 211 ? -10.276 -11.108 14.258 1.00 94.38 211 PRO A N 1
ATOM 1708 C CA . PRO A 1 211 ? -9.101 -11.786 14.811 1.00 94.38 211 PRO A CA 1
ATOM 1709 C C . PRO A 1 211 ? -7.824 -10.946 14.630 1.00 94.38 211 PRO A C 1
ATOM 1711 O O . PRO A 1 211 ? -6.916 -11.315 13.893 1.00 94.38 211 PRO A O 1
ATOM 1714 N N . LEU A 1 212 ? -7.770 -9.775 15.264 1.00 95.25 212 LEU A N 1
ATOM 1715 C CA . LEU A 1 212 ? -6.652 -8.841 15.162 1.00 95.25 212 LEU A CA 1
ATOM 1716 C C . LEU A 1 212 ? -5.610 -9.115 16.253 1.00 95.25 212 LEU A C 1
ATOM 1718 O O . LEU A 1 212 ? -5.936 -9.083 17.441 1.00 95.25 212 LEU A O 1
ATOM 1722 N N . SER A 1 213 ? -4.348 -9.305 15.861 1.00 95.50 213 SER A N 1
ATOM 1723 C CA . SER A 1 213 ? -3.244 -9.464 16.813 1.00 95.50 213 SER A CA 1
ATOM 1724 C C . SER A 1 213 ? -3.033 -8.209 17.670 1.00 95.50 213 SER A C 1
ATOM 1726 O O . SER A 1 213 ? -3.384 -7.082 17.290 1.00 95.50 213 SER A O 1
ATOM 1728 N N . VAL A 1 214 ? -2.418 -8.390 18.841 1.00 96.44 214 VAL A N 1
ATOM 1729 C CA . VAL A 1 214 ? -2.087 -7.284 19.752 1.00 96.44 214 VAL A CA 1
ATOM 1730 C C . VAL A 1 214 ? -1.117 -6.312 19.079 1.00 96.44 214 VAL A C 1
ATOM 1732 O O . VAL A 1 214 ? -1.274 -5.095 19.190 1.00 96.44 214 VAL A O 1
ATOM 1735 N N . GLU A 1 215 ? -0.152 -6.830 18.327 1.00 97.56 215 GLU A N 1
ATOM 1736 C CA . GLU A 1 215 ? 0.847 -6.076 17.583 1.00 97.56 215 GLU A CA 1
ATOM 1737 C C . GLU A 1 215 ? 0.186 -5.188 16.527 1.00 97.56 215 GLU A C 1
ATOM 1739 O O . GLU A 1 215 ? 0.404 -3.972 16.524 1.00 97.56 215 GLU A O 1
ATOM 1744 N N . ALA A 1 216 ? -0.678 -5.758 15.681 1.00 97.50 216 ALA A N 1
ATOM 1745 C CA . ALA A 1 216 ? -1.409 -5.019 14.656 1.00 97.50 216 ALA A CA 1
ATOM 1746 C C . ALA A 1 216 ? -2.326 -3.954 15.272 1.00 97.50 216 ALA A C 1
ATOM 1748 O O . ALA A 1 216 ? -2.350 -2.804 14.818 1.00 97.50 216 ALA A O 1
ATOM 1749 N N . ARG A 1 217 ? -3.014 -4.290 16.370 1.00 97.88 217 ARG A N 1
ATOM 1750 C CA . ARG A 1 217 ? -3.842 -3.349 17.138 1.00 97.88 217 ARG A CA 1
ATOM 1751 C C . ARG A 1 217 ? -3.020 -2.184 17.690 1.00 97.88 217 ARG A C 1
ATOM 1753 O O . ARG A 1 217 ? -3.421 -1.027 17.561 1.00 97.88 217 ARG A O 1
ATOM 1760 N N . LEU A 1 218 ? -1.845 -2.451 18.261 1.00 98.31 218 LEU A N 1
ATOM 1761 C CA . LEU A 1 218 ? -0.939 -1.410 18.753 1.00 98.31 218 LEU A CA 1
ATOM 1762 C C . LEU A 1 218 ? -0.392 -0.540 17.611 1.00 98.31 218 LEU A C 1
ATOM 1764 O O . LEU A 1 218 ? -0.287 0.678 17.790 1.00 98.31 218 LEU A O 1
ATOM 1768 N N . LYS A 1 219 ? -0.087 -1.116 16.436 1.00 98.31 219 LYS A N 1
ATOM 1769 C CA . LYS A 1 219 ? 0.288 -0.344 15.235 1.00 98.31 219 LYS A CA 1
ATOM 1770 C C . LYS A 1 219 ? -0.852 0.560 14.769 1.00 98.31 219 LYS A C 1
ATOM 1772 O O . LYS A 1 219 ? -0.591 1.726 14.469 1.00 98.31 219 LYS A O 1
ATOM 1777 N N . ALA A 1 220 ? -2.091 0.063 14.756 1.00 98.38 220 ALA A N 1
ATOM 1778 C CA . ALA A 1 220 ? -3.270 0.853 14.403 1.00 98.38 220 ALA A CA 1
ATOM 1779 C C . ALA A 1 220 ? -3.420 2.061 15.326 1.00 98.38 220 ALA A C 1
ATOM 1781 O O . ALA A 1 220 ? -3.462 3.201 14.867 1.00 98.38 220 ALA A O 1
ATOM 1782 N N . ILE A 1 221 ? -3.400 1.824 16.639 1.00 98.62 221 ILE A N 1
ATOM 1783 C CA . ILE A 1 221 ? -3.528 2.884 17.641 1.00 98.62 221 ILE A CA 1
ATOM 1784 C C . ILE A 1 221 ? -2.402 3.915 17.501 1.00 98.62 221 ILE A C 1
ATOM 1786 O O . ILE A 1 221 ? -2.662 5.119 17.514 1.00 98.62 221 ILE A O 1
ATOM 1790 N N . GLN A 1 222 ? -1.156 3.462 17.334 1.00 98.44 222 GLN A N 1
ATOM 1791 C CA . GLN A 1 222 ? -0.010 4.349 17.146 1.00 98.44 222 GLN A CA 1
ATOM 1792 C C . GLN A 1 222 ? -0.191 5.258 15.921 1.00 98.44 222 GLN A C 1
ATOM 1794 O O . GLN A 1 222 ? -0.094 6.479 16.048 1.00 98.44 222 GLN A O 1
ATOM 1799 N N . LYS A 1 223 ? -0.514 4.680 14.758 1.00 98.19 223 LYS A N 1
ATOM 1800 C CA . LYS A 1 223 ? -0.714 5.436 13.513 1.00 98.19 223 LYS A CA 1
ATOM 1801 C C . LYS A 1 223 ? -1.898 6.398 13.600 1.00 98.19 223 LYS A C 1
ATOM 1803 O O . LYS A 1 223 ? -1.815 7.516 13.091 1.00 98.19 223 LYS A O 1
ATOM 1808 N N . SER A 1 224 ? -2.977 6.011 14.280 1.00 98.44 224 SER A N 1
ATOM 1809 C CA . SER A 1 224 ? -4.119 6.897 14.526 1.00 98.44 224 SER A CA 1
ATOM 1810 C C . SER A 1 224 ? -3.734 8.100 15.394 1.00 98.44 224 SER A C 1
ATOM 1812 O O . SER A 1 224 ? -4.128 9.226 15.093 1.00 98.44 224 SER A O 1
ATOM 1814 N N . ILE A 1 225 ? -2.904 7.909 16.427 1.00 98.50 225 ILE A N 1
ATOM 1815 C CA . ILE A 1 225 ? -2.413 9.009 17.278 1.00 98.50 225 ILE A CA 1
ATOM 1816 C C . ILE A 1 225 ? -1.541 9.995 16.479 1.00 98.50 225 ILE A C 1
ATOM 1818 O O . ILE A 1 225 ? -1.657 11.215 16.653 1.00 98.50 225 ILE A O 1
ATOM 1822 N N . GLU A 1 226 ? -0.683 9.481 15.597 1.00 97.62 226 GLU A N 1
ATOM 1823 C CA . GLU A 1 226 ? 0.210 10.271 14.733 1.00 97.62 226 GLU A CA 1
ATOM 1824 C C . GLU A 1 226 ? -0.542 11.006 13.613 1.00 97.62 226 GLU A C 1
ATOM 1826 O O . GLU A 1 226 ? -0.106 12.059 13.142 1.00 97.62 226 GLU A O 1
ATOM 1831 N N . SER A 1 227 ? -1.704 10.494 13.205 1.00 96.94 227 SER A N 1
ATOM 1832 C CA . SER A 1 227 ? -2.519 11.087 12.149 1.00 96.94 227 SER A CA 1
ATOM 1833 C C . SER A 1 227 ? -3.029 12.476 12.531 1.00 96.94 227 SER A C 1
ATOM 1835 O O . SER A 1 227 ? -3.641 12.688 13.578 1.00 96.94 227 SER A O 1
ATOM 1837 N N . ARG A 1 228 ? -2.850 13.448 11.632 1.00 96.50 228 ARG A N 1
ATOM 1838 C CA . ARG A 1 228 ? -3.436 14.795 11.758 1.00 96.50 228 ARG A CA 1
ATOM 1839 C C . ARG A 1 228 ? -4.955 14.825 11.538 1.00 96.50 228 ARG A C 1
ATOM 1841 O O . ARG A 1 228 ? -5.571 15.840 11.823 1.00 96.50 228 ARG A O 1
ATOM 1848 N N . ARG A 1 229 ? -5.544 13.736 11.029 1.00 96.69 229 ARG A N 1
ATOM 1849 C CA . ARG A 1 229 ? -6.979 13.629 10.699 1.00 96.69 229 ARG A CA 1
ATOM 1850 C C . ARG A 1 229 ? -7.845 13.140 11.865 1.00 96.69 229 ARG A C 1
ATOM 1852 O O . ARG A 1 229 ? -9.060 13.162 11.751 1.00 96.69 229 ARG A O 1
ATOM 1859 N N . ILE A 1 230 ? -7.228 12.682 12.954 1.00 97.62 230 ILE A N 1
ATOM 1860 C CA . ILE A 1 230 ? -7.921 12.194 14.152 1.00 97.62 230 ILE A CA 1
ATOM 1861 C C . ILE A 1 230 ? -8.055 13.336 15.163 1.00 97.62 230 ILE A C 1
ATOM 1863 O O . ILE A 1 230 ? -7.102 14.098 15.364 1.00 97.62 230 ILE A O 1
ATOM 1867 N N . SER A 1 231 ? -9.223 13.454 15.800 1.00 97.00 231 SER A N 1
ATOM 1868 C CA . SER A 1 231 ? -9.519 14.538 16.740 1.00 97.00 231 SER A CA 1
ATOM 1869 C C . SER A 1 231 ? -8.676 14.450 18.021 1.00 97.00 231 SER A C 1
ATOM 1871 O O . SER A 1 231 ? -8.137 13.400 18.375 1.00 97.00 231 SER A O 1
ATOM 1873 N N . ALA A 1 232 ? -8.551 15.560 18.756 1.00 97.50 232 ALA A N 1
ATOM 1874 C CA . ALA A 1 232 ? -7.837 15.560 20.034 1.00 97.50 232 ALA A CA 1
ATOM 1875 C C . ALA A 1 232 ? -8.495 14.632 21.076 1.00 97.50 232 ALA A C 1
ATOM 1877 O O . ALA A 1 232 ? -7.777 13.963 21.821 1.00 97.50 232 ALA A O 1
ATOM 1878 N N . GLY A 1 233 ? -9.833 14.565 21.094 1.00 97.62 233 GLY A N 1
ATOM 1879 C CA . GLY A 1 233 ? -10.599 13.673 21.971 1.00 97.62 233 GLY A CA 1
ATOM 1880 C C . GLY A 1 233 ? -10.306 12.204 21.676 1.00 97.62 233 GLY A C 1
ATOM 1881 O O . GLY A 1 233 ? -9.863 11.474 22.562 1.00 97.62 233 GLY A O 1
ATOM 1882 N N . ASP A 1 234 ? -10.404 11.813 20.406 1.00 97.88 234 ASP A N 1
ATOM 1883 C CA . ASP A 1 234 ? -10.106 10.449 19.960 1.00 97.88 234 ASP A CA 1
ATOM 1884 C C . ASP A 1 234 ? -8.660 10.049 20.273 1.00 97.88 234 ASP A C 1
ATOM 1886 O O . ASP A 1 234 ? -8.389 8.933 20.712 1.00 97.88 234 ASP A O 1
ATOM 1890 N N . LYS A 1 235 ? -7.697 10.968 20.109 1.00 98.50 235 LYS A N 1
ATOM 1891 C CA . LYS A 1 235 ? -6.294 10.708 20.475 1.00 98.50 235 LYS A CA 1
ATOM 1892 C C . LYS A 1 235 ? -6.114 10.455 21.967 1.00 98.50 235 LYS A C 1
ATOM 1894 O O . LYS A 1 235 ? -5.219 9.696 22.340 1.00 98.50 235 LYS A O 1
ATOM 1899 N N . THR A 1 236 ? -6.898 11.103 22.822 1.00 98.44 236 THR A N 1
ATOM 1900 C CA . THR A 1 236 ? -6.877 10.847 24.267 1.00 98.44 236 THR A CA 1
ATOM 1901 C C . THR A 1 236 ? -7.386 9.441 24.566 1.00 98.44 236 THR A C 1
ATOM 1903 O O . THR A 1 236 ? -6.694 8.694 25.260 1.00 98.44 236 THR A O 1
ATOM 1906 N N . GLU A 1 237 ? -8.508 9.036 23.966 1.00 98.31 237 GLU A N 1
ATOM 1907 C CA . GLU A 1 237 ? -9.042 7.676 24.111 1.00 98.31 237 GLU A CA 1
ATOM 1908 C C . GLU A 1 237 ? -8.052 6.616 23.598 1.00 98.31 237 GLU A C 1
ATOM 1910 O O . GLU A 1 237 ? -7.717 5.670 24.311 1.00 98.31 237 GLU A O 1
ATOM 1915 N N . LEU A 1 238 ? -7.486 6.816 22.405 1.00 98.62 238 LEU A N 1
ATOM 1916 C CA . LEU A 1 238 ? -6.483 5.927 21.814 1.00 98.62 238 LEU A CA 1
ATOM 1917 C C . LEU A 1 238 ? -5.243 5.763 22.707 1.00 98.62 238 LEU A C 1
ATOM 1919 O O . LEU A 1 238 ? -4.707 4.660 22.832 1.00 98.62 238 LEU A O 1
ATOM 1923 N N . ARG A 1 239 ? -4.771 6.837 23.355 1.00 98.50 239 ARG A N 1
ATOM 1924 C CA . ARG A 1 239 ? -3.638 6.760 24.293 1.00 98.50 239 ARG A CA 1
ATOM 1925 C C . ARG A 1 239 ? -3.981 5.945 25.536 1.00 98.50 239 ARG A C 1
ATOM 1927 O O . 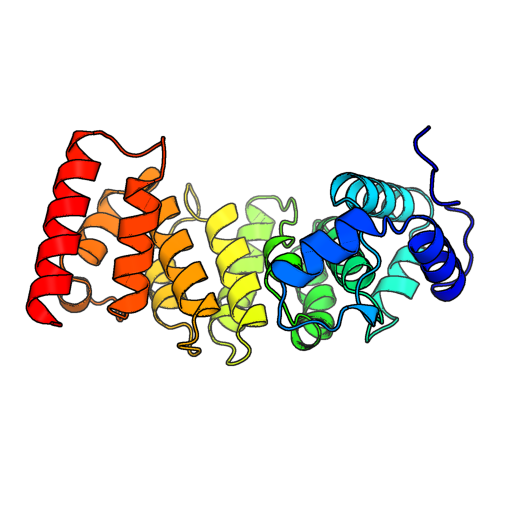ARG A 1 239 ? -3.151 5.132 25.944 1.00 98.50 239 ARG A O 1
ATOM 1934 N N . ALA A 1 240 ? -5.173 6.139 26.101 1.00 98.12 240 ALA A N 1
ATOM 1935 C CA . ALA A 1 240 ? -5.650 5.361 27.242 1.00 98.12 240 ALA A CA 1
ATOM 1936 C C . ALA A 1 240 ? -5.764 3.871 26.881 1.00 98.12 240 ALA A C 1
ATOM 1938 O O . ALA A 1 240 ? -5.230 3.013 27.583 1.00 98.12 240 ALA A O 1
ATOM 1939 N N . LEU A 1 241 ? -6.350 3.573 25.719 1.00 97.81 241 LEU A N 1
ATOM 1940 C CA . LEU A 1 241 ? -6.463 2.223 25.178 1.00 97.81 241 LEU A CA 1
ATOM 1941 C C . LEU A 1 241 ? -5.089 1.559 24.992 1.00 97.81 241 LEU A C 1
ATOM 1943 O O . LEU A 1 241 ? -4.882 0.426 25.425 1.00 97.81 241 LEU A O 1
ATOM 1947 N N . ARG A 1 242 ? -4.118 2.276 24.409 1.00 97.94 242 ARG A N 1
ATOM 1948 C CA . ARG A 1 242 ? -2.739 1.789 24.235 1.00 97.94 242 ARG A CA 1
ATOM 1949 C C . ARG A 1 242 ? -2.078 1.436 25.567 1.00 97.94 242 ARG A C 1
ATOM 1951 O O . ARG A 1 242 ? -1.391 0.421 25.649 1.00 97.94 242 ARG A O 1
ATOM 1958 N N . ALA A 1 243 ? -2.249 2.284 26.583 1.00 97.19 243 ALA A N 1
ATOM 1959 C CA . ALA A 1 243 ? -1.694 2.058 27.914 1.00 97.19 243 ALA A CA 1
ATOM 1960 C C . ALA A 1 243 ? -2.315 0.817 28.572 1.00 97.19 243 ALA A C 1
ATOM 1962 O O . ALA A 1 243 ? -1.582 -0.029 29.077 1.00 97.19 243 ALA A O 1
ATOM 1963 N N . ALA A 1 244 ? -3.640 0.661 28.480 1.00 96.44 244 ALA A N 1
ATOM 1964 C CA . ALA A 1 244 ? -4.350 -0.499 29.011 1.00 96.44 244 ALA A CA 1
ATOM 1965 C C . ALA A 1 244 ? -3.928 -1.816 28.338 1.00 96.44 244 ALA A C 1
ATOM 1967 O O . ALA A 1 244 ? -3.753 -2.820 29.020 1.00 96.44 244 ALA A O 1
ATOM 1968 N N . ILE A 1 245 ? -3.727 -1.821 27.014 1.00 95.00 245 ILE A N 1
ATOM 1969 C CA . ILE A 1 245 ? -3.224 -3.002 26.294 1.00 95.00 245 ILE A CA 1
ATOM 1970 C C . ILE A 1 245 ? -1.816 -3.346 26.785 1.00 95.00 245 ILE A C 1
ATOM 1972 O O . ILE A 1 245 ? -1.578 -4.472 27.202 1.00 95.00 245 ILE A O 1
ATOM 1976 N N . ARG A 1 246 ? -0.892 -2.377 26.811 1.00 92.31 246 ARG A N 1
ATOM 1977 C CA . ARG A 1 246 ? 0.486 -2.630 27.262 1.00 92.31 246 ARG A CA 1
ATOM 1978 C C . ARG A 1 246 ? 0.561 -3.115 28.709 1.00 92.31 246 ARG A C 1
ATOM 1980 O O . ARG A 1 246 ? 1.364 -3.987 28.984 1.00 92.31 246 ARG A O 1
ATOM 1987 N N . GLY A 1 247 ? -0.283 -2.598 29.603 1.00 88.44 247 GLY A N 1
ATOM 1988 C CA . GLY A 1 247 ? -0.321 -3.033 31.002 1.00 88.44 247 GLY A CA 1
ATOM 1989 C C . GLY A 1 247 ? -0.855 -4.454 31.217 1.00 88.44 247 GLY A C 1
ATOM 1990 O O . GLY A 1 247 ? -0.552 -5.049 32.239 1.00 88.44 247 GLY A O 1
ATOM 1991 N N . ARG A 1 248 ? -1.629 -5.010 30.274 1.00 80.06 248 ARG A N 1
ATOM 1992 C CA . ARG A 1 248 ? -2.100 -6.409 30.326 1.00 80.06 248 ARG A CA 1
ATOM 1993 C C . ARG A 1 248 ? -1.111 -7.417 29.734 1.00 80.06 248 ARG A C 1
ATOM 1995 O O . ARG A 1 248 ? -1.287 -8.612 29.937 1.00 80.06 248 ARG A O 1
ATOM 2002 N N . HIS A 1 249 ? -0.130 -6.937 28.974 1.00 68.56 249 HIS A N 1
ATOM 2003 C CA . HIS A 1 249 ? 0.853 -7.750 28.249 1.00 68.56 249 HIS A CA 1
ATOM 2004 C C . HIS A 1 249 ? 2.303 -7.468 28.689 1.00 68.56 249 HIS A C 1
ATOM 2006 O O . HIS A 1 249 ? 3.232 -7.882 27.997 1.00 68.56 249 HIS A O 1
ATOM 2012 N N . ALA A 1 250 ? 2.488 -6.727 29.785 1.00 57.94 250 ALA A N 1
ATOM 2013 C CA . ALA A 1 250 ? 3.768 -6.527 30.466 1.00 57.94 250 ALA A CA 1
ATOM 2014 C C . ALA A 1 250 ? 3.904 -7.547 31.598 1.00 57.94 250 ALA A C 1
ATOM 2016 O O . ALA A 1 250 ? 5.039 -8.029 31.800 1.00 57.94 250 ALA A O 1
#